Protein AF-X1PHZ7-F1 (afdb_monomer_lite)

Structure (mmCIF, N/CA/C/O backbone):
data_AF-X1PHZ7-F1
#
_entry.id   AF-X1PHZ7-F1
#
loop_
_atom_site.group_PDB
_atom_site.id
_atom_site.type_symbol
_atom_site.label_atom_id
_atom_site.label_alt_id
_atom_site.label_comp_id
_atom_site.label_asym_id
_atom_site.label_entity_id
_atom_site.label_seq_id
_atom_site.pdbx_PDB_ins_code
_atom_site.Cartn_x
_atom_site.Cartn_y
_atom_site.Cartn_z
_atom_site.occupancy
_atom_site.B_iso_or_equiv
_atom_site.auth_seq_id
_atom_site.auth_comp_id
_atom_site.auth_asym_id
_atom_site.auth_atom_id
_atom_site.pdbx_PDB_model_num
ATOM 1 N N . MET A 1 1 ? 30.887 15.792 -12.954 1.00 48.66 1 MET A N 1
ATOM 2 C CA . MET A 1 1 ? 30.655 14.347 -12.704 1.00 48.66 1 MET A CA 1
ATOM 3 C C . MET A 1 1 ? 30.116 14.061 -11.294 1.00 48.66 1 MET A C 1
ATOM 5 O O . MET A 1 1 ? 29.287 13.173 -11.156 1.00 48.66 1 MET A O 1
ATOM 9 N N . SER A 1 2 ? 30.503 14.832 -10.266 1.00 60.00 2 SER A N 1
ATOM 10 C CA . SER A 1 2 ? 30.074 14.667 -8.861 1.00 60.00 2 SER A CA 1
ATOM 11 C C . SER A 1 2 ? 28.593 14.983 -8.581 1.00 60.00 2 SER A C 1
ATOM 13 O O . SER A 1 2 ? 27.942 14.238 -7.856 1.00 60.00 2 SER A O 1
ATOM 15 N N . SER A 1 3 ? 28.023 16.028 -9.189 1.00 66.12 3 SER A N 1
ATOM 16 C CA . SER A 1 3 ? 26.622 16.437 -8.962 1.00 66.12 3 SER A CA 1
ATOM 17 C C . SER A 1 3 ? 25.591 15.416 -9.463 1.00 66.12 3 SER A C 1
ATOM 19 O O . SER A 1 3 ? 24.585 15.159 -8.809 1.00 66.12 3 SER A O 1
ATOM 21 N N . LEU A 1 4 ? 25.864 14.782 -10.605 1.00 68.25 4 LEU A N 1
ATOM 22 C CA . LEU A 1 4 ? 24.963 13.819 -11.249 1.00 68.25 4 LEU A CA 1
ATOM 23 C C . LEU A 1 4 ? 24.948 12.456 -10.539 1.00 68.25 4 LEU A C 1
ATOM 25 O O . LEU A 1 4 ? 23.923 11.782 -10.531 1.00 68.25 4 LEU A O 1
ATOM 29 N N . LEU A 1 5 ? 26.067 12.069 -9.920 1.00 70.19 5 LEU A N 1
ATOM 30 C CA . LEU A 1 5 ? 26.147 10.908 -9.028 1.00 70.19 5 LEU A CA 1
ATOM 31 C C . LEU A 1 5 ? 25.392 11.163 -7.720 1.00 70.19 5 LEU A C 1
ATOM 33 O O . LEU A 1 5 ? 24.644 10.299 -7.271 1.00 70.19 5 LEU A O 1
ATOM 37 N N . LEU A 1 6 ? 25.522 12.366 -7.154 1.00 70.94 6 LEU A N 1
ATOM 38 C CA . LEU A 1 6 ? 24.816 12.751 -5.934 1.00 70.94 6 LEU A CA 1
ATOM 39 C C . LEU A 1 6 ? 23.290 12.654 -6.114 1.00 70.94 6 LEU A C 1
ATOM 41 O O . LEU A 1 6 ? 22.613 12.012 -5.315 1.00 70.94 6 LEU A O 1
ATOM 45 N N . LEU A 1 7 ? 22.759 13.192 -7.219 1.00 76.19 7 LEU A N 1
ATOM 46 C CA . LEU A 1 7 ? 21.328 13.129 -7.551 1.00 76.19 7 LEU A CA 1
ATOM 47 C C . LEU A 1 7 ? 20.793 11.697 -7.715 1.00 76.19 7 LEU A C 1
ATOM 49 O O . LEU A 1 7 ? 19.611 11.459 -7.483 1.00 76.19 7 LEU A O 1
ATOM 53 N N . ARG A 1 8 ? 21.648 10.731 -8.070 1.00 76.38 8 ARG A N 1
ATOM 54 C CA . ARG A 1 8 ? 21.264 9.313 -8.199 1.00 76.38 8 ARG A CA 1
ATOM 55 C C . ARG A 1 8 ? 21.209 8.581 -6.865 1.00 76.38 8 ARG A C 1
ATOM 57 O O . ARG A 1 8 ? 20.466 7.612 -6.751 1.00 76.38 8 ARG A O 1
ATOM 64 N N . ILE A 1 9 ? 21.999 9.019 -5.885 1.00 81.38 9 ILE A N 1
ATOM 65 C CA . ILE A 1 9 ? 22.149 8.354 -4.583 1.00 81.38 9 ILE A CA 1
ATOM 66 C C . ILE A 1 9 ? 21.175 8.930 -3.546 1.00 81.38 9 ILE A C 1
ATOM 68 O O . ILE A 1 9 ? 20.693 8.192 -2.688 1.00 81.38 9 ILE A O 1
ATOM 72 N N . ILE A 1 10 ? 20.823 10.218 -3.648 1.00 87.00 10 ILE A N 1
ATOM 73 C CA . ILE A 1 10 ? 19.888 10.892 -2.728 1.00 87.00 10 ILE A CA 1
ATOM 74 C C . ILE A 1 10 ? 18.580 10.106 -2.515 1.00 87.00 10 ILE A C 1
ATOM 76 O O . ILE A 1 10 ? 18.209 9.906 -1.357 1.00 87.00 10 ILE A O 1
ATOM 80 N N . PRO A 1 11 ? 17.893 9.597 -3.559 1.00 86.94 11 PRO A N 1
ATOM 81 C CA . PRO A 1 11 ? 16.661 8.836 -3.361 1.00 86.94 11 PRO A CA 1
ATOM 82 C C . PRO A 1 11 ? 16.860 7.534 -2.573 1.00 86.94 11 PRO A C 1
ATOM 84 O O . PRO A 1 11 ? 15.978 7.145 -1.812 1.00 86.94 11 PRO A O 1
ATOM 87 N N . PHE A 1 12 ? 18.020 6.877 -2.703 1.00 89.06 12 PHE A N 1
ATOM 88 C CA . PHE A 1 12 ? 18.341 5.678 -1.922 1.00 89.06 12 PHE A CA 1
ATOM 89 C C . PHE A 1 12 ? 18.573 6.010 -0.449 1.00 89.06 12 PHE A C 1
ATOM 91 O O . PHE A 1 12 ? 18.089 5.288 0.420 1.00 89.06 12 PHE A O 1
ATOM 98 N N . ILE A 1 13 ? 19.256 7.123 -0.161 1.00 89.81 13 ILE A N 1
ATOM 99 C CA . ILE A 1 13 ? 19.442 7.606 1.215 1.00 89.81 13 ILE A CA 1
ATOM 100 C C . ILE A 1 13 ? 18.082 7.959 1.829 1.00 89.81 13 ILE A C 1
ATOM 102 O O . ILE A 1 13 ? 17.770 7.503 2.927 1.00 89.81 13 ILE A O 1
ATOM 106 N N . GLY A 1 14 ? 17.247 8.706 1.099 1.00 90.62 14 GLY A N 1
ATOM 107 C CA . GLY A 1 14 ? 15.892 9.057 1.529 1.00 90.62 14 GLY A CA 1
ATOM 108 C C . GLY A 1 14 ? 15.036 7.819 1.798 1.00 90.62 14 GLY A C 1
ATOM 109 O O . GLY A 1 14 ? 14.440 7.703 2.865 1.00 90.62 14 GLY A O 1
ATOM 110 N N . SER A 1 15 ? 15.064 6.843 0.889 1.00 92.44 15 SER A N 1
ATOM 111 C CA . SER A 1 15 ? 14.407 5.550 1.082 1.00 92.44 15 SER A CA 1
ATOM 112 C C . SER A 1 15 ? 14.932 4.806 2.314 1.00 92.44 15 SER A C 1
ATOM 114 O O . SER A 1 15 ? 14.147 4.195 3.031 1.00 92.44 15 SER A O 1
ATOM 116 N N . GLY A 1 16 ? 16.238 4.834 2.586 1.00 91.19 16 GLY A N 1
ATOM 117 C CA . GLY A 1 16 ? 16.817 4.203 3.775 1.00 91.19 16 GLY A CA 1
ATOM 118 C C . GLY A 1 16 ? 16.309 4.838 5.071 1.00 91.19 16 GLY A C 1
ATOM 119 O O . GLY A 1 16 ? 15.861 4.132 5.974 1.00 91.19 16 GLY A O 1
ATOM 120 N N . ILE A 1 17 ? 16.301 6.172 5.135 1.00 93.56 17 ILE A N 1
ATOM 121 C CA . ILE A 1 17 ? 15.791 6.924 6.291 1.00 93.56 17 ILE A CA 1
ATOM 122 C C . ILE A 1 17 ? 14.297 6.646 6.496 1.00 93.56 17 ILE A C 1
ATOM 124 O O . ILE A 1 17 ? 13.877 6.320 7.608 1.00 93.56 17 ILE A O 1
ATOM 128 N N . SER A 1 18 ? 13.492 6.716 5.431 1.00 93.38 18 SER A N 1
ATOM 129 C CA . SER A 1 18 ? 12.057 6.424 5.502 1.00 93.38 18 SER A CA 1
ATOM 130 C C . SER A 1 18 ? 11.780 4.990 5.953 1.00 93.38 18 SER A C 1
ATOM 132 O O . SER A 1 18 ? 10.848 4.776 6.724 1.00 93.38 18 SER A O 1
ATOM 134 N N . LEU A 1 19 ? 12.599 4.017 5.540 1.00 93.44 19 LEU A N 1
ATOM 135 C CA . LEU A 1 19 ? 12.444 2.618 5.941 1.00 93.44 19 LEU A CA 1
ATOM 136 C C . LEU A 1 19 ? 12.724 2.431 7.432 1.00 93.44 19 LEU A C 1
ATOM 138 O O . LEU A 1 19 ? 11.948 1.774 8.122 1.00 93.44 19 LEU A O 1
ATOM 142 N N . ILE A 1 20 ? 13.793 3.044 7.942 1.00 94.62 20 ILE A N 1
ATOM 143 C CA . ILE A 1 20 ? 14.126 2.996 9.370 1.00 94.62 20 ILE A CA 1
ATOM 144 C C . ILE A 1 20 ? 12.986 3.600 10.196 1.00 94.62 20 ILE A C 1
ATOM 146 O O . ILE A 1 20 ? 12.507 2.967 11.138 1.00 94.62 20 ILE A O 1
ATOM 150 N N . LEU A 1 21 ? 12.499 4.785 9.818 1.00 94.12 21 LEU A N 1
ATOM 151 C CA . LEU A 1 21 ? 11.390 5.439 10.517 1.00 94.12 21 LEU A CA 1
ATOM 152 C C . LEU A 1 21 ? 10.096 4.619 10.445 1.00 94.12 21 LEU A C 1
ATOM 154 O O . LEU A 1 21 ? 9.411 4.470 11.457 1.00 94.12 21 LEU A O 1
ATOM 158 N N . ALA A 1 22 ? 9.789 4.028 9.288 1.00 92.56 22 ALA A N 1
ATOM 159 C CA . ALA A 1 22 ? 8.638 3.147 9.129 1.00 92.56 22 ALA A CA 1
ATOM 160 C C . ALA A 1 22 ? 8.700 1.931 10.063 1.00 92.56 22 ALA A C 1
ATOM 162 O O . ALA A 1 22 ? 7.702 1.596 10.705 1.00 92.56 22 ALA A O 1
ATOM 163 N N . ILE A 1 23 ? 9.867 1.286 10.169 1.00 91.69 23 ILE A N 1
ATOM 164 C CA . ILE A 1 23 ? 10.080 0.137 11.057 1.00 91.69 23 ILE A CA 1
ATOM 165 C C . ILE A 1 23 ? 9.923 0.560 12.517 1.00 91.69 23 ILE A C 1
ATOM 167 O O . ILE A 1 23 ? 9.234 -0.122 13.275 1.00 91.69 23 ILE A O 1
ATOM 171 N N . ILE A 1 24 ? 10.507 1.695 12.912 1.00 94.12 24 ILE A N 1
ATOM 172 C CA . ILE A 1 24 ? 10.381 2.221 14.276 1.00 94.12 24 ILE A CA 1
ATOM 173 C C . ILE A 1 24 ? 8.907 2.474 14.607 1.00 94.12 24 ILE A C 1
ATOM 175 O O . ILE A 1 24 ? 8.418 1.986 15.623 1.00 94.12 24 ILE A O 1
ATOM 179 N N . PHE A 1 25 ? 8.171 3.177 13.744 1.00 92.19 25 PHE A N 1
ATOM 180 C CA . PHE A 1 25 ? 6.761 3.496 13.979 1.00 92.19 25 PHE A CA 1
ATOM 181 C C . PHE A 1 25 ? 5.882 2.243 14.001 1.00 92.19 25 PHE A C 1
ATOM 183 O O . PHE A 1 25 ? 5.050 2.087 14.896 1.00 92.19 25 PHE A O 1
ATOM 190 N N . SER A 1 26 ? 6.116 1.300 13.088 1.00 89.44 26 SER A N 1
ATOM 191 C CA . SER A 1 26 ? 5.421 0.011 13.083 1.00 89.44 26 SER A CA 1
ATOM 192 C C . SER A 1 26 ? 5.700 -0.795 14.360 1.00 89.44 26 SER A C 1
ATOM 194 O O . SER A 1 26 ? 4.778 -1.353 14.964 1.00 89.44 26 SER A O 1
ATOM 196 N N . ALA A 1 27 ? 6.945 -0.798 14.844 1.00 90.25 27 ALA A N 1
ATOM 197 C CA . ALA A 1 27 ? 7.319 -1.455 16.093 1.00 90.25 27 ALA A CA 1
ATOM 198 C C . ALA A 1 27 ? 6.678 -0.779 17.317 1.00 90.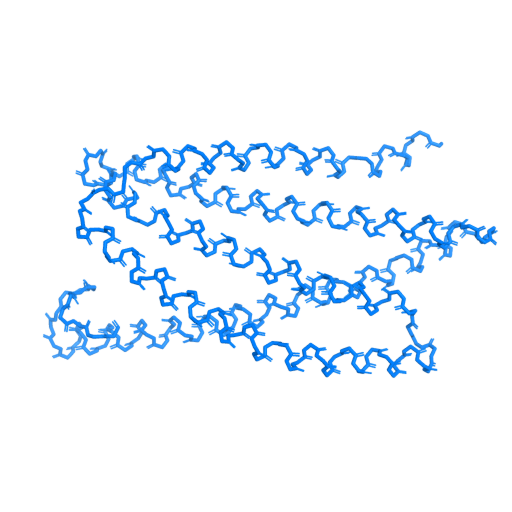25 27 ALA A C 1
ATOM 200 O O . ALA A 1 27 ? 6.200 -1.472 18.217 1.00 90.25 27 ALA A O 1
ATOM 201 N N . LEU A 1 28 ? 6.622 0.557 17.349 1.00 91.00 28 LEU A N 1
ATOM 202 C CA . LEU A 1 28 ? 5.968 1.317 18.419 1.00 91.00 28 LEU A CA 1
ATOM 203 C C . LEU A 1 28 ? 4.474 0.995 18.515 1.00 91.00 28 LEU A C 1
ATOM 205 O O . LEU A 1 28 ? 3.968 0.797 19.619 1.00 91.00 28 LEU A O 1
ATOM 209 N N . VAL A 1 29 ? 3.788 0.882 17.375 1.00 90.12 29 VAL A N 1
ATOM 210 C CA . VAL A 1 29 ? 2.374 0.483 17.322 1.00 90.12 29 VAL A CA 1
ATOM 211 C C . VAL A 1 29 ? 2.215 -0.980 17.730 1.00 90.12 29 VAL A C 1
ATOM 213 O O . VAL A 1 29 ? 1.348 -1.305 18.537 1.00 90.12 29 VAL A O 1
ATOM 216 N N . THR A 1 30 ? 3.076 -1.871 17.235 1.00 87.25 30 THR A N 1
ATOM 217 C CA . THR A 1 30 ? 2.963 -3.315 17.490 1.00 87.25 30 THR A CA 1
ATOM 218 C C . THR A 1 30 ? 3.122 -3.668 18.968 1.00 87.25 30 THR A C 1
ATOM 220 O O . THR A 1 30 ? 2.428 -4.568 19.442 1.00 87.25 30 THR A O 1
ATOM 223 N N . LYS A 1 31 ? 3.965 -2.924 19.699 1.00 88.62 31 LYS A N 1
ATOM 224 C CA . LYS A 1 31 ? 4.170 -3.059 21.152 1.00 88.62 31 LYS A CA 1
ATOM 225 C C . LYS A 1 31 ? 2.945 -2.678 21.993 1.00 88.62 31 LYS A C 1
ATOM 227 O O . LYS A 1 31 ? 2.907 -3.009 23.175 1.00 88.62 31 LYS A O 1
ATOM 232 N N . LYS A 1 32 ? 1.959 -1.968 21.435 1.00 89.19 32 LYS A N 1
ATOM 233 C CA . LYS A 1 32 ? 0.733 -1.616 22.163 1.00 89.19 32 LYS A CA 1
ATOM 234 C C . LYS A 1 32 ? -0.186 -2.833 22.276 1.00 89.19 32 LYS A C 1
ATOM 236 O O . LYS A 1 32 ? -0.298 -3.634 21.342 1.00 89.19 32 LYS A O 1
ATOM 241 N N . SER A 1 33 ? -0.859 -2.934 23.421 1.00 86.94 33 SER A N 1
ATOM 242 C CA . SER A 1 33 ? -1.825 -3.996 23.711 1.00 86.94 33 SER A CA 1
ATOM 243 C C . SER A 1 33 ? -2.984 -3.973 22.712 1.00 86.94 33 SER A C 1
ATOM 245 O O . SER A 1 33 ? -3.508 -2.909 22.380 1.00 86.94 33 SER A O 1
ATOM 247 N N . ARG A 1 34 ? -3.392 -5.161 22.254 1.00 83.75 34 ARG A N 1
ATOM 248 C CA . ARG A 1 34 ? -4.574 -5.366 21.400 1.00 83.75 34 ARG A CA 1
ATOM 249 C C . ARG A 1 34 ? -5.896 -5.311 22.178 1.00 83.75 34 ARG A C 1
ATOM 251 O O . ARG A 1 34 ? -6.957 -5.373 21.568 1.00 83.75 34 ARG A O 1
ATOM 258 N N . GLY A 1 35 ? -5.838 -5.153 23.500 1.00 89.19 35 GLY A N 1
ATOM 259 C CA . GLY A 1 35 ? -7.007 -5.034 24.361 1.00 89.19 35 GLY A CA 1
ATOM 260 C C . GLY A 1 35 ? -7.592 -6.380 24.769 1.00 89.19 35 GLY A C 1
ATOM 261 O O . GLY A 1 35 ? -6.861 -7.312 25.098 1.00 89.19 35 GLY A O 1
ATOM 262 N N . SER A 1 36 ? -8.922 -6.459 24.823 1.00 91.44 36 SER A N 1
ATOM 263 C CA . SER A 1 36 ? -9.624 -7.669 25.255 1.00 91.44 36 SER A CA 1
ATOM 264 C C . SER A 1 36 ? -9.670 -8.729 24.153 1.00 91.44 36 SER A C 1
ATOM 266 O O . SER A 1 36 ? -9.598 -8.418 22.965 1.00 91.44 36 SER A O 1
ATOM 268 N N . ARG A 1 37 ? -9.906 -9.987 24.545 1.00 91.31 37 ARG A N 1
ATOM 269 C CA . ARG A 1 37 ? -10.117 -11.100 23.605 1.00 91.31 37 ARG A CA 1
ATOM 270 C C . ARG A 1 37 ? -11.196 -10.788 22.561 1.00 91.31 37 ARG A C 1
ATOM 272 O O . ARG A 1 37 ? -11.019 -11.085 21.387 1.00 91.31 37 ARG A O 1
ATOM 279 N N . ARG A 1 38 ? -12.273 -10.109 22.971 1.00 90.56 38 ARG A N 1
ATOM 280 C CA . ARG A 1 38 ? -13.350 -9.701 22.061 1.00 90.56 38 ARG A CA 1
ATOM 281 C C . ARG A 1 38 ? -12.889 -8.677 21.018 1.00 90.56 38 ARG A C 1
ATOM 283 O O . ARG A 1 38 ? -13.308 -8.766 19.870 1.00 90.56 38 ARG A O 1
ATOM 290 N N . MET A 1 39 ? -12.032 -7.723 21.395 1.00 91.44 39 MET A N 1
ATOM 291 C CA . MET A 1 39 ? -11.464 -6.751 20.448 1.00 91.44 39 MET A CA 1
ATOM 292 C C . MET A 1 39 ? -10.567 -7.440 19.417 1.00 91.44 39 MET A C 1
ATOM 294 O O . MET A 1 39 ? -10.627 -7.117 18.232 1.00 91.44 39 MET A O 1
ATOM 298 N N . GLU A 1 40 ? -9.770 -8.415 19.855 1.00 90.69 40 GLU A N 1
ATOM 299 C CA . GLU A 1 40 ? -8.916 -9.194 18.961 1.00 90.69 40 GLU A CA 1
ATOM 300 C C . GLU A 1 40 ? -9.728 -10.082 18.007 1.00 90.69 40 GLU A C 1
ATOM 302 O O . GLU A 1 40 ? -9.422 -10.132 16.819 1.00 90.69 40 GLU A O 1
ATOM 307 N N . GLU A 1 41 ? -10.798 -10.725 18.480 1.00 92.06 41 GLU A N 1
ATOM 308 C CA . GLU A 1 41 ? -11.713 -11.504 17.633 1.00 92.06 41 GLU A CA 1
ATOM 309 C C . GLU A 1 41 ? -12.333 -10.652 16.514 1.00 92.06 41 GLU A C 1
ATOM 311 O O . GLU A 1 41 ? -12.301 -11.052 15.350 1.00 92.06 41 GLU A O 1
ATOM 316 N N . ILE A 1 42 ? -12.836 -9.456 16.843 1.00 92.12 42 ILE A N 1
ATOM 317 C CA . ILE A 1 42 ? -13.432 -8.535 15.860 1.00 92.12 42 ILE A CA 1
ATOM 318 C C . ILE A 1 42 ? -12.372 -8.038 14.869 1.00 92.12 42 ILE A C 1
ATOM 320 O O . ILE A 1 42 ? -12.584 -8.071 13.658 1.00 92.12 42 ILE A O 1
ATOM 324 N N . SER A 1 43 ? -11.202 -7.625 15.362 1.00 91.88 43 SER A N 1
ATOM 325 C CA . SER A 1 43 ? -10.089 -7.182 14.513 1.00 91.88 43 SER A CA 1
ATOM 326 C C . SER A 1 43 ? -9.635 -8.279 13.545 1.00 91.88 43 SER A C 1
ATOM 328 O O . SER A 1 43 ? -9.415 -8.007 12.364 1.00 91.88 43 SER A O 1
ATOM 330 N N . ASN A 1 44 ? -9.581 -9.534 14.003 1.00 93.12 44 ASN A N 1
ATOM 331 C CA . ASN A 1 44 ? -9.255 -10.679 13.158 1.00 93.12 44 ASN A CA 1
ATOM 332 C C . ASN A 1 44 ? -10.335 -10.958 12.105 1.00 93.12 44 ASN A C 1
ATOM 334 O O . ASN A 1 44 ? -9.988 -11.263 10.964 1.00 93.12 44 ASN A O 1
ATOM 338 N N . ALA A 1 45 ? -11.621 -10.825 12.441 1.00 93.38 45 ALA A N 1
ATOM 339 C CA . ALA A 1 45 ? -12.703 -10.967 11.466 1.00 93.38 45 ALA A CA 1
ATOM 340 C C . ALA A 1 45 ? -12.586 -9.918 10.345 1.00 93.38 45 ALA A C 1
ATOM 342 O O . ALA A 1 45 ? -12.625 -10.270 9.163 1.00 93.38 45 ALA A O 1
ATOM 343 N N . ILE A 1 46 ? -12.328 -8.655 10.709 1.00 93.12 46 ILE A N 1
ATOM 344 C CA . ILE A 1 46 ? -12.066 -7.568 9.751 1.00 93.12 46 ILE A CA 1
ATOM 345 C C . ILE A 1 46 ? -10.840 -7.904 8.896 1.00 93.12 46 ILE A C 1
ATOM 347 O O . ILE A 1 46 ? -10.898 -7.814 7.673 1.00 93.12 46 ILE A O 1
ATOM 351 N N . PHE A 1 47 ? -9.744 -8.349 9.517 1.00 92.94 47 PHE A N 1
ATOM 352 C CA . PHE A 1 47 ? -8.520 -8.710 8.805 1.00 92.94 47 PHE A CA 1
ATOM 353 C C . PHE A 1 47 ? -8.745 -9.813 7.762 1.00 92.94 47 PHE A C 1
ATOM 355 O O . PHE A 1 47 ? -8.296 -9.689 6.619 1.00 92.94 47 PHE A O 1
ATOM 362 N N . VAL A 1 48 ? -9.453 -10.884 8.133 1.00 94.44 48 VAL A N 1
ATOM 363 C CA . VAL A 1 48 ? -9.773 -11.994 7.226 1.00 94.44 48 VAL A CA 1
ATOM 364 C C . VAL A 1 48 ? -10.664 -11.515 6.079 1.00 94.44 48 VAL A C 1
ATOM 366 O O . VAL A 1 48 ? -10.367 -11.828 4.924 1.00 94.44 48 VAL A O 1
ATOM 369 N N . GLY A 1 49 ? -11.693 -10.714 6.370 1.00 93.12 49 GLY A N 1
ATOM 370 C CA . GLY A 1 49 ? -12.590 -10.146 5.361 1.00 93.12 49 GLY A CA 1
ATOM 371 C C . GLY A 1 49 ? -11.862 -9.234 4.371 1.00 93.12 49 GLY A C 1
ATOM 372 O O . GLY A 1 49 ? -11.939 -9.443 3.159 1.00 93.12 49 GLY A O 1
ATOM 373 N N . SER A 1 50 ? -11.073 -8.277 4.870 1.00 92.31 50 SER A N 1
ATOM 374 C CA . SER A 1 50 ? -10.294 -7.370 4.019 1.00 92.31 50 SER A CA 1
ATOM 375 C C . SER A 1 50 ? -9.270 -8.125 3.166 1.00 92.31 50 SER A C 1
ATOM 377 O O . SER A 1 50 ? -9.118 -7.841 1.977 1.00 92.31 50 SER A O 1
ATOM 379 N N . ARG A 1 51 ? -8.608 -9.147 3.728 1.00 93.44 51 ARG A N 1
ATOM 380 C CA . ARG A 1 51 ? -7.671 -9.994 2.977 1.00 93.44 51 ARG A CA 1
ATOM 381 C C . ARG A 1 51 ? -8.375 -10.803 1.888 1.00 93.44 51 ARG A C 1
ATOM 383 O O . ARG A 1 51 ? -7.844 -10.910 0.784 1.00 93.44 51 ARG A O 1
ATOM 390 N N . ALA A 1 52 ? -9.543 -11.377 2.175 1.00 93.56 52 ALA A N 1
ATOM 391 C CA . ALA A 1 52 ? -10.328 -12.115 1.188 1.00 93.56 52 ALA A CA 1
ATOM 392 C C . ALA A 1 52 ? -10.737 -11.210 0.016 1.00 93.56 52 ALA A C 1
ATOM 394 O O . ALA A 1 52 ? -10.568 -11.593 -1.145 1.00 93.56 52 ALA A O 1
ATOM 395 N N . TYR A 1 53 ? -11.177 -9.987 0.320 1.00 93.00 53 TYR A N 1
ATOM 396 C CA . TYR A 1 53 ? -11.507 -8.976 -0.677 1.00 93.00 53 TYR A CA 1
ATOM 397 C C . TYR A 1 53 ? -10.300 -8.605 -1.553 1.00 93.00 53 TYR A C 1
ATOM 399 O O . TYR A 1 53 ? -10.376 -8.726 -2.777 1.00 93.00 53 TYR A O 1
ATOM 407 N N . LEU A 1 54 ? -9.160 -8.229 -0.953 1.00 91.50 54 LEU A N 1
ATOM 408 C CA . LEU A 1 54 ? -7.966 -7.862 -1.724 1.00 91.50 54 LEU A CA 1
ATOM 409 C C . LEU A 1 54 ? -7.453 -9.020 -2.587 1.00 91.50 54 LEU A C 1
ATOM 411 O O . LEU A 1 54 ? -7.002 -8.792 -3.711 1.00 91.50 54 LEU A O 1
ATOM 415 N N . ASN A 1 55 ? -7.533 -10.263 -2.100 1.00 92.50 55 ASN A N 1
ATOM 416 C CA . ASN A 1 55 ? -7.147 -11.443 -2.878 1.00 92.50 55 ASN A CA 1
ATOM 417 C C . ASN A 1 55 ? -8.034 -11.602 -4.117 1.00 92.50 55 ASN A C 1
ATOM 419 O O . ASN A 1 55 ? -7.536 -11.899 -5.203 1.00 92.50 55 ASN A O 1
ATOM 423 N N . GLN A 1 56 ? -9.343 -11.398 -3.968 1.00 92.31 56 GLN A N 1
ATOM 424 C CA . GLN A 1 56 ? -10.275 -11.463 -5.089 1.00 92.31 56 GLN A CA 1
ATOM 425 C C . GLN A 1 56 ? -10.037 -10.319 -6.080 1.00 92.31 56 GLN A C 1
ATOM 427 O O . GLN A 1 56 ? -10.005 -10.542 -7.291 1.00 92.31 56 GLN A O 1
ATOM 432 N N . GLN A 1 57 ? -9.791 -9.112 -5.576 1.00 91.50 57 GLN A N 1
ATOM 433 C CA . GLN A 1 57 ? -9.465 -7.957 -6.401 1.00 91.50 57 GLN A CA 1
ATOM 434 C C . GLN A 1 57 ? -8.167 -8.171 -7.190 1.00 91.50 57 GLN A C 1
ATOM 436 O O . GLN A 1 57 ? -8.137 -7.934 -8.396 1.00 91.50 57 GLN A O 1
ATOM 441 N N . ALA A 1 58 ? -7.124 -8.706 -6.551 1.00 90.00 58 ALA A N 1
ATOM 442 C CA . ALA A 1 58 ? -5.855 -9.020 -7.202 1.00 90.00 58 ALA A CA 1
ATOM 443 C C . ALA A 1 58 ? -6.013 -10.054 -8.332 1.00 90.00 58 ALA A C 1
ATOM 445 O O . ALA A 1 58 ? -5.393 -9.902 -9.384 1.00 90.00 58 ALA A O 1
ATOM 446 N N . LYS A 1 59 ? -6.881 -11.066 -8.167 1.00 90.44 59 LYS A N 1
ATOM 447 C CA . LYS A 1 59 ? -7.195 -12.034 -9.237 1.00 90.44 59 LYS A CA 1
ATOM 448 C C . LYS A 1 59 ? -7.821 -11.362 -10.457 1.00 90.44 59 LYS A C 1
ATOM 450 O O . LYS A 1 59 ? -7.417 -11.645 -11.579 1.00 90.44 59 LYS A O 1
ATOM 455 N N . ILE A 1 60 ? -8.783 -10.465 -10.246 1.00 90.12 60 ILE A N 1
ATOM 456 C CA . ILE A 1 60 ? -9.429 -9.732 -11.345 1.00 90.12 60 ILE A CA 1
ATOM 457 C C . ILE A 1 60 ? -8.410 -8.810 -12.022 1.00 90.12 60 ILE A C 1
ATOM 459 O O . ILE A 1 60 ? -8.305 -8.789 -13.247 1.00 90.12 60 ILE A O 1
ATOM 463 N N . MET A 1 61 ? -7.597 -8.103 -11.235 1.00 91.12 61 MET A N 1
ATOM 464 C CA . MET A 1 61 ? -6.535 -7.239 -11.749 1.00 91.12 61 MET A CA 1
ATOM 465 C C . MET A 1 61 ? -5.497 -8.001 -12.581 1.00 91.12 61 MET A C 1
ATOM 467 O O . MET A 1 61 ? -4.961 -7.430 -13.526 1.00 91.12 61 MET A O 1
ATOM 471 N N . LEU A 1 62 ? -5.240 -9.279 -12.287 1.00 90.50 62 LEU A N 1
ATOM 472 C CA . LEU A 1 62 ? -4.325 -10.118 -13.067 1.00 90.50 62 LEU A CA 1
ATOM 473 C C . LEU A 1 62 ? -4.822 -10.359 -14.503 1.00 90.50 62 LEU A C 1
ATOM 475 O O . LEU A 1 62 ? -4.014 -10.416 -15.429 1.00 90.50 62 LEU A O 1
ATOM 479 N N . ILE A 1 63 ? -6.139 -10.436 -14.711 1.00 90.25 63 ILE A N 1
ATOM 480 C CA . ILE A 1 63 ? -6.730 -10.556 -16.053 1.00 90.25 63 ILE A CA 1
ATOM 481 C C . ILE A 1 63 ? -6.460 -9.276 -16.852 1.00 90.25 63 ILE A C 1
ATOM 483 O O . ILE A 1 63 ? -5.934 -9.332 -17.963 1.00 90.25 63 ILE A O 1
ATOM 487 N N . PHE A 1 64 ? -6.745 -8.109 -16.265 1.00 89.19 64 PHE A N 1
ATOM 488 C CA . PHE A 1 64 ? -6.461 -6.816 -16.897 1.00 89.19 64 PHE A CA 1
ATOM 489 C C . PHE A 1 64 ? -4.966 -6.603 -17.139 1.00 89.19 64 PHE A C 1
ATOM 491 O O . PHE A 1 64 ? -4.576 -6.082 -18.183 1.00 89.19 64 PHE A O 1
ATOM 498 N N . PHE A 1 65 ? -4.127 -7.046 -16.204 1.00 91.44 65 PHE A N 1
ATOM 499 C CA . PHE A 1 65 ? -2.680 -7.029 -16.348 1.00 91.44 65 PHE A CA 1
ATOM 500 C C . PHE A 1 65 ? -2.231 -7.802 -17.592 1.00 91.44 65 PHE A C 1
ATOM 502 O O . PHE A 1 65 ? -1.491 -7.255 -18.406 1.00 91.44 65 PHE A O 1
ATOM 509 N N . ALA A 1 66 ? -2.716 -9.033 -17.784 1.00 92.62 66 ALA A N 1
ATOM 510 C CA . ALA A 1 66 ? -2.374 -9.843 -18.952 1.00 92.62 66 ALA A CA 1
ATOM 511 C C . ALA A 1 66 ? -2.788 -9.167 -20.272 1.00 92.62 66 ALA A C 1
ATOM 513 O O . ALA A 1 66 ? -2.004 -9.140 -21.221 1.00 92.62 66 ALA A O 1
ATOM 514 N N . VAL A 1 67 ? -3.981 -8.563 -20.316 1.00 92.81 67 VAL A N 1
ATOM 515 C CA . VAL A 1 67 ? -4.467 -7.822 -21.493 1.00 92.81 67 VAL A CA 1
ATOM 516 C C . VAL A 1 67 ? -3.574 -6.616 -21.801 1.00 92.81 67 VAL A C 1
ATOM 518 O O . VAL A 1 67 ? -3.179 -6.420 -22.950 1.00 92.81 67 VAL A O 1
ATOM 521 N N . LEU A 1 68 ? -3.207 -5.827 -20.788 1.00 91.69 68 LEU A N 1
ATOM 522 C CA . LEU A 1 68 ? -2.347 -4.655 -20.975 1.00 91.69 68 LEU A CA 1
ATOM 523 C C . LEU A 1 68 ? -0.919 -5.037 -21.363 1.00 91.69 68 LEU A C 1
ATOM 525 O O . LEU A 1 68 ? -0.333 -4.391 -22.225 1.00 91.69 68 LEU A O 1
ATOM 529 N N . VAL A 1 69 ? -0.370 -6.110 -20.794 1.00 91.75 69 VAL A N 1
ATOM 530 C CA . VAL A 1 69 ? 0.938 -6.642 -21.200 1.00 91.75 69 VAL A CA 1
ATOM 531 C C . VAL A 1 69 ? 0.915 -7.105 -22.655 1.00 91.75 69 VAL A C 1
ATOM 533 O O . VAL A 1 69 ? 1.852 -6.807 -23.394 1.00 91.75 69 VAL A O 1
ATOM 536 N N . ALA A 1 70 ? -0.151 -7.779 -23.096 1.00 92.50 70 ALA A N 1
ATOM 537 C CA . ALA A 1 70 ? -0.305 -8.179 -24.492 1.00 92.50 70 ALA A CA 1
ATOM 538 C C . ALA A 1 70 ? -0.374 -6.958 -25.426 1.00 92.50 70 ALA A C 1
ATOM 540 O O . ALA A 1 70 ? 0.317 -6.927 -26.445 1.00 92.50 70 ALA A O 1
ATOM 541 N N . LEU A 1 71 ? -1.135 -5.924 -25.049 1.00 91.62 71 LEU A N 1
ATOM 542 C CA . LEU A 1 71 ? -1.216 -4.669 -25.799 1.00 91.62 71 LEU A CA 1
ATOM 543 C C . LEU A 1 71 ? 0.151 -3.977 -25.897 1.00 91.62 71 LEU A C 1
ATOM 545 O O . LEU A 1 71 ? 0.578 -3.613 -26.991 1.00 91.62 71 LEU A O 1
ATOM 549 N N . LEU A 1 72 ? 0.870 -3.851 -24.778 1.00 89.25 72 LEU A N 1
ATOM 550 C CA . LEU A 1 72 ? 2.223 -3.291 -24.761 1.00 89.25 72 LEU A CA 1
ATOM 551 C C . LEU A 1 72 ? 3.181 -4.128 -25.620 1.00 89.25 72 LEU A C 1
ATOM 553 O O . LEU A 1 72 ? 3.989 -3.563 -26.349 1.00 89.25 72 LEU A O 1
ATOM 557 N N . GLY A 1 73 ? 3.058 -5.458 -25.607 1.00 89.69 73 GLY A N 1
ATOM 558 C CA . GLY A 1 73 ? 3.826 -6.355 -26.473 1.00 89.69 73 GLY A CA 1
ATOM 559 C C . GLY A 1 73 ? 3.585 -6.108 -27.964 1.00 89.69 73 GLY A C 1
ATOM 560 O O . GLY A 1 73 ? 4.534 -6.081 -28.748 1.00 89.69 73 GLY A O 1
ATOM 561 N N . ILE A 1 74 ? 2.334 -5.854 -28.357 1.00 91.06 74 ILE A N 1
ATOM 562 C CA . ILE A 1 74 ? 1.989 -5.463 -29.729 1.00 91.06 74 ILE A CA 1
ATOM 563 C C . ILE A 1 74 ? 2.637 -4.115 -30.074 1.00 91.06 74 ILE A C 1
ATOM 565 O O . ILE A 1 74 ? 3.275 -3.993 -31.118 1.00 91.06 74 ILE A O 1
ATOM 569 N N . MET A 1 75 ? 2.547 -3.122 -29.187 1.00 89.31 75 MET A N 1
ATOM 570 C CA . MET A 1 75 ? 3.159 -1.806 -29.410 1.00 89.31 75 MET A CA 1
ATOM 571 C C . MET A 1 75 ? 4.688 -1.875 -29.523 1.00 89.31 75 MET A C 1
ATOM 573 O O . MET A 1 75 ? 5.272 -1.159 -30.336 1.00 89.31 75 MET A O 1
ATOM 577 N N . VAL A 1 76 ? 5.334 -2.765 -28.762 1.00 88.81 76 VAL A N 1
ATOM 578 C CA . VAL A 1 76 ? 6.772 -3.049 -28.888 1.00 88.81 76 VAL A CA 1
ATOM 579 C C . VAL A 1 76 ? 7.087 -3.659 -30.256 1.00 88.81 76 VAL A C 1
ATOM 581 O O . VAL A 1 76 ? 8.036 -3.232 -30.907 1.00 88.81 76 VAL A O 1
ATOM 584 N N . LYS A 1 77 ? 6.270 -4.604 -30.742 1.00 87.00 77 LYS A N 1
ATOM 585 C CA . LYS A 1 77 ? 6.456 -5.223 -32.067 1.00 87.00 77 LYS A CA 1
ATOM 586 C C . LYS A 1 77 ? 6.350 -4.212 -33.215 1.00 87.00 77 LYS A C 1
ATOM 588 O O . LYS A 1 77 ? 7.075 -4.339 -34.195 1.00 87.00 77 LYS A O 1
ATOM 593 N N . PHE A 1 78 ? 5.474 -3.216 -33.091 1.00 87.94 78 PHE A N 1
ATOM 594 C CA . PHE A 1 78 ? 5.327 -2.132 -34.070 1.00 87.94 78 PHE A CA 1
ATOM 595 C C . PHE A 1 78 ? 6.344 -0.988 -33.895 1.00 87.94 78 PHE A C 1
ATOM 597 O O . PHE A 1 78 ? 6.304 -0.022 -34.650 1.00 87.94 78 PHE A O 1
ATOM 604 N N . GLY A 1 79 ? 7.261 -1.085 -32.926 1.00 82.62 79 GLY A N 1
ATOM 605 C CA . GLY A 1 79 ? 8.321 -0.096 -32.712 1.00 82.62 79 GLY A CA 1
ATOM 606 C C . GLY A 1 79 ? 7.880 1.180 -31.991 1.00 82.62 79 GLY A C 1
ATOM 607 O O . GLY A 1 79 ? 8.659 2.125 -31.914 1.00 82.62 79 GLY A O 1
ATOM 608 N N . TYR A 1 80 ? 6.666 1.224 -31.433 1.00 82.88 80 TYR A N 1
ATOM 609 C CA . TYR A 1 80 ? 6.188 2.376 -30.659 1.00 82.88 80 TYR A CA 1
ATOM 610 C C . TYR A 1 80 ? 6.763 2.422 -29.237 1.00 82.88 80 TYR A C 1
ATOM 612 O O . TYR A 1 80 ? 6.800 3.488 -28.626 1.00 82.88 80 TYR A O 1
ATOM 620 N N . LEU A 1 81 ? 7.170 1.274 -28.681 1.00 81.81 81 LEU A N 1
ATOM 621 C CA . LEU A 1 81 ? 7.713 1.164 -27.325 1.00 81.81 81 LEU A CA 1
ATOM 622 C C . LEU A 1 81 ? 8.972 0.296 -27.274 1.00 81.81 81 LEU A C 1
ATOM 624 O O . LEU A 1 81 ? 9.153 -0.636 -28.055 1.00 81.81 81 LEU A O 1
ATOM 628 N N . TYR A 1 82 ? 9.812 0.561 -26.273 1.00 81.75 82 TYR A N 1
ATOM 629 C CA . TYR A 1 82 ? 10.952 -0.286 -25.941 1.00 81.75 82 TYR A CA 1
ATOM 630 C C . TYR A 1 82 ? 10.500 -1.536 -25.186 1.00 81.75 82 TYR A C 1
ATOM 632 O O . TYR A 1 82 ? 9.603 -1.484 -24.347 1.00 81.75 82 TYR A O 1
ATOM 640 N N . PHE A 1 83 ? 11.194 -2.657 -25.394 1.00 83.38 83 PHE A N 1
ATOM 641 C CA . PHE A 1 83 ? 10.919 -3.903 -24.669 1.00 83.38 83 PHE A CA 1
ATOM 642 C C . PHE A 1 83 ? 10.960 -3.726 -23.140 1.00 83.38 83 PHE A C 1
ATOM 644 O O . PHE A 1 83 ? 10.154 -4.314 -22.423 1.00 83.38 83 PHE A O 1
ATOM 651 N N . ALA A 1 84 ? 11.844 -2.853 -22.643 1.00 85.25 84 ALA A N 1
ATOM 652 C CA . ALA A 1 84 ? 11.980 -2.530 -21.222 1.00 85.25 84 ALA A CA 1
ATOM 653 C C . ALA A 1 84 ? 10.723 -1.889 -20.593 1.00 85.25 84 ALA A C 1
ATOM 655 O O . ALA A 1 84 ? 10.583 -1.907 -19.372 1.00 85.25 84 ALA A O 1
ATOM 656 N N . SER A 1 85 ? 9.784 -1.377 -21.395 1.00 85.25 85 SER A N 1
ATOM 657 C CA . SER A 1 85 ? 8.513 -0.830 -20.911 1.00 85.25 85 SER A CA 1
ATOM 658 C C . SER A 1 85 ? 7.572 -1.888 -20.333 1.00 85.25 85 SER A C 1
ATOM 660 O O . SER A 1 85 ? 6.816 -1.594 -19.411 1.00 85.25 85 SER A O 1
ATOM 662 N N . ILE A 1 86 ? 7.632 -3.131 -20.820 1.00 87.69 86 ILE A N 1
ATOM 663 C CA . ILE A 1 86 ? 6.796 -4.233 -20.318 1.00 87.69 86 ILE A CA 1
ATOM 664 C C . ILE A 1 86 ? 7.154 -4.596 -18.863 1.00 87.69 86 ILE A C 1
ATOM 666 O O . ILE A 1 86 ? 6.264 -4.558 -18.009 1.00 87.69 86 ILE A O 1
ATOM 670 N N . PRO A 1 87 ? 8.423 -4.909 -18.519 1.00 89.50 87 PRO A N 1
ATOM 671 C CA . PRO A 1 87 ? 8.789 -5.184 -17.133 1.00 89.50 87 PRO A CA 1
ATOM 672 C C . PRO A 1 87 ? 8.675 -3.941 -16.238 1.00 89.50 87 PRO A C 1
ATOM 674 O O . PRO A 1 87 ? 8.337 -4.082 -15.062 1.00 89.50 87 PRO A O 1
ATOM 677 N N . ALA A 1 88 ? 8.879 -2.729 -16.770 1.00 89.50 88 ALA A N 1
ATOM 678 C CA . ALA A 1 88 ? 8.654 -1.486 -16.029 1.00 89.50 88 ALA A CA 1
ATOM 679 C C . ALA A 1 88 ? 7.173 -1.326 -15.632 1.00 89.50 88 ALA A C 1
ATOM 681 O O . ALA A 1 88 ? 6.860 -1.066 -14.470 1.00 89.50 88 ALA A O 1
ATOM 682 N N . PHE A 1 89 ? 6.246 -1.566 -16.561 1.00 91.06 89 PHE A N 1
ATOM 683 C CA . PHE A 1 89 ? 4.810 -1.583 -16.279 1.00 91.06 89 PHE A CA 1
ATOM 684 C C . PHE A 1 89 ? 4.437 -2.658 -15.244 1.00 91.06 89 PHE A C 1
ATOM 686 O O . PHE A 1 89 ? 3.751 -2.368 -14.261 1.00 91.06 89 PHE A O 1
ATOM 693 N N . ALA A 1 90 ? 4.929 -3.886 -15.430 1.00 92.19 90 ALA A N 1
ATOM 694 C CA . ALA A 1 90 ? 4.607 -5.020 -14.567 1.00 92.19 90 ALA A CA 1
ATOM 695 C C . ALA A 1 90 ? 5.085 -4.845 -13.128 1.00 92.19 90 ALA A C 1
ATOM 697 O O . ALA A 1 90 ? 4.329 -5.070 -12.181 1.00 92.19 90 ALA A O 1
ATOM 698 N N . THR A 1 91 ? 6.328 -4.408 -12.958 1.00 92.62 91 THR A N 1
ATOM 699 C CA . THR A 1 91 ? 6.873 -4.163 -11.624 1.00 92.62 91 THR A CA 1
ATOM 700 C C . THR A 1 91 ? 6.177 -2.976 -10.958 1.00 92.62 91 THR A C 1
ATOM 702 O O . THR A 1 91 ? 5.836 -3.076 -9.782 1.00 92.62 91 THR A O 1
ATOM 705 N N . GLY A 1 92 ? 5.837 -1.915 -11.700 1.00 91.25 92 GLY A N 1
ATOM 706 C CA . GLY A 1 92 ? 5.096 -0.766 -11.170 1.00 91.25 92 GLY A CA 1
ATOM 707 C C . GLY A 1 92 ? 3.708 -1.149 -10.655 1.00 91.25 92 GLY A C 1
ATOM 708 O O . GLY A 1 92 ? 3.322 -0.772 -9.547 1.00 91.25 92 GLY A O 1
ATOM 709 N N . MET A 1 93 ? 2.984 -1.970 -11.420 1.00 92.81 93 MET A N 1
ATOM 710 C CA . MET A 1 93 ? 1.696 -2.519 -10.999 1.00 92.81 93 MET A CA 1
ATOM 711 C C . MET A 1 93 ? 1.840 -3.418 -9.760 1.00 92.81 93 MET A C 1
ATOM 713 O O . MET A 1 93 ? 1.075 -3.277 -8.806 1.00 92.81 93 MET A O 1
ATOM 717 N N . GLY A 1 94 ? 2.846 -4.296 -9.740 1.00 92.50 94 GLY A N 1
ATOM 718 C CA . GLY A 1 94 ? 3.115 -5.199 -8.619 1.00 92.50 94 GLY A CA 1
ATOM 719 C C . GLY A 1 94 ? 3.440 -4.467 -7.314 1.00 92.50 94 GLY A C 1
ATOM 720 O O . GLY A 1 94 ? 2.843 -4.766 -6.280 1.00 92.50 94 GLY A O 1
ATOM 721 N N . PHE A 1 95 ? 4.328 -3.468 -7.353 1.00 92.94 95 PHE A N 1
ATOM 722 C CA . PHE A 1 95 ? 4.670 -2.662 -6.176 1.00 92.94 95 PHE A CA 1
ATOM 723 C C . PHE A 1 95 ? 3.484 -1.839 -5.662 1.00 92.94 95 PHE A C 1
ATOM 725 O O . PHE A 1 95 ? 3.320 -1.705 -4.450 1.00 92.94 95 PHE A O 1
ATOM 732 N N . SER A 1 96 ? 2.633 -1.335 -6.562 1.00 92.38 96 SER A N 1
ATOM 733 C CA . SER A 1 96 ? 1.402 -0.629 -6.193 1.00 92.38 96 SER A CA 1
ATOM 734 C C . SER A 1 96 ? 0.421 -1.549 -5.454 1.00 92.38 96 SER A C 1
ATOM 736 O O . SER A 1 96 ? -0.077 -1.198 -4.386 1.00 92.38 96 SER A O 1
ATOM 738 N N . ILE A 1 97 ? 0.215 -2.779 -5.937 1.00 92.50 97 ILE A N 1
ATOM 739 C CA . ILE A 1 97 ? -0.600 -3.775 -5.221 1.00 92.50 97 ILE A CA 1
ATOM 740 C C . ILE A 1 97 ? 0.030 -4.105 -3.862 1.00 92.50 97 ILE A C 1
ATOM 742 O O . ILE A 1 97 ? -0.660 -4.092 -2.844 1.00 92.50 97 ILE A O 1
ATOM 746 N N . LEU A 1 98 ? 1.343 -4.350 -3.823 1.00 92.56 98 LEU A N 1
ATOM 747 C CA . LEU A 1 98 ? 2.061 -4.693 -2.595 1.00 92.56 98 LEU A CA 1
ATOM 748 C C . LEU A 1 98 ? 1.869 -3.632 -1.505 1.00 92.56 98 LEU A C 1
ATOM 750 O O . LEU A 1 98 ? 1.560 -3.981 -0.365 1.00 92.56 98 LEU A O 1
ATOM 754 N N . ILE A 1 99 ? 2.008 -2.347 -1.843 1.00 92.38 99 ILE A N 1
ATOM 755 C CA . ILE A 1 99 ? 1.832 -1.283 -0.852 1.00 92.38 99 ILE A CA 1
ATOM 756 C C . ILE A 1 99 ? 0.379 -1.173 -0.374 1.00 92.38 99 ILE A C 1
ATOM 758 O O . ILE A 1 99 ? 0.154 -0.915 0.807 1.00 92.38 99 ILE A O 1
ATOM 762 N N . GLY A 1 100 ? -0.600 -1.463 -1.237 1.00 91.50 100 GLY A N 1
ATOM 763 C CA . GLY A 1 100 ? -2.006 -1.579 -0.841 1.00 91.50 100 GLY A CA 1
ATOM 764 C C . GLY A 1 100 ? -2.233 -2.674 0.209 1.00 91.50 100 GLY A C 1
ATOM 765 O O . GLY A 1 100 ? -2.879 -2.433 1.230 1.00 91.50 100 GLY A O 1
ATOM 766 N N . TYR A 1 101 ? -1.633 -3.853 0.017 1.00 92.12 101 TYR A N 1
ATOM 767 C CA . TYR A 1 101 ? -1.704 -4.960 0.982 1.00 92.12 101 TYR A CA 1
ATOM 768 C C . TYR A 1 101 ? -1.028 -4.631 2.313 1.00 92.12 101 TYR A C 1
ATOM 770 O O . TYR A 1 101 ? -1.581 -4.913 3.378 1.00 92.12 101 TYR A O 1
ATOM 778 N N . VAL A 1 102 ? 0.167 -4.040 2.263 1.00 92.12 102 VAL A N 1
ATOM 779 C CA . VAL A 1 102 ? 0.915 -3.655 3.466 1.00 92.12 102 VAL A CA 1
ATOM 780 C C . VAL A 1 102 ? 0.162 -2.579 4.247 1.00 92.12 102 VAL A C 1
ATOM 782 O O . VAL A 1 102 ? 0.042 -2.688 5.468 1.00 92.12 102 VAL A O 1
ATOM 785 N N . GLY A 1 103 ? -0.408 -1.587 3.558 1.00 91.19 103 GLY A N 1
ATOM 786 C CA . GLY A 1 103 ? -1.233 -0.554 4.182 1.00 91.19 103 GLY A CA 1
ATOM 787 C C . GLY A 1 103 ? -2.455 -1.141 4.884 1.00 91.19 103 GLY A C 1
ATOM 788 O O . GLY A 1 103 ? -2.663 -0.884 6.070 1.00 91.19 103 GLY A O 1
ATOM 789 N N . MET A 1 104 ? -3.199 -2.023 4.205 1.00 92.88 104 MET A N 1
ATOM 790 C CA . MET A 1 104 ? -4.319 -2.746 4.815 1.00 92.88 104 MET A CA 1
ATOM 791 C C . MET A 1 104 ? -3.877 -3.526 6.061 1.00 92.88 104 MET A C 1
ATOM 793 O O . MET A 1 104 ? -4.550 -3.467 7.090 1.00 92.88 104 MET A O 1
ATOM 797 N N . TRP A 1 105 ? -2.752 -4.244 6.001 1.00 90.44 105 TRP A N 1
ATOM 798 C CA . TRP A 1 105 ? -2.239 -5.024 7.131 1.00 90.44 105 TRP A CA 1
ATOM 799 C C . TRP A 1 105 ? -1.915 -4.144 8.348 1.00 90.44 105 TRP A C 1
ATOM 801 O O . TRP A 1 105 ? -2.280 -4.476 9.477 1.00 90.44 105 TRP A O 1
ATOM 811 N N . ILE A 1 106 ? -1.295 -2.983 8.138 1.00 90.94 106 ILE A N 1
ATOM 812 C CA . ILE A 1 106 ? -1.006 -2.037 9.224 1.00 90.94 106 ILE A CA 1
ATOM 813 C C . ILE A 1 106 ? -2.308 -1.481 9.812 1.00 90.94 106 ILE A C 1
ATOM 815 O O . ILE A 1 106 ? -2.494 -1.515 11.030 1.00 90.94 106 ILE A O 1
ATOM 819 N N . SER A 1 107 ? -3.242 -1.028 8.972 1.00 91.12 107 SER A N 1
ATOM 820 C CA . SER A 1 107 ? -4.512 -0.456 9.432 1.00 91.12 107 SER A CA 1
ATOM 821 C C . SER A 1 107 ? -5.342 -1.465 10.230 1.00 91.12 107 SER A C 1
ATOM 823 O O . SER A 1 107 ? -5.741 -1.185 11.362 1.00 91.12 107 SER A O 1
ATOM 825 N N . THR A 1 108 ? -5.530 -2.670 9.691 1.00 91.06 108 THR A N 1
ATOM 826 C CA . THR A 1 108 ? -6.328 -3.738 10.320 1.00 91.06 108 THR A CA 1
ATOM 827 C C . THR A 1 108 ? -5.697 -4.293 11.588 1.00 91.06 108 THR A C 1
ATOM 829 O O . THR A 1 108 ? -6.418 -4.726 12.472 1.00 91.06 108 THR A O 1
ATOM 832 N N . THR A 1 109 ? -4.371 -4.249 11.734 1.00 88.44 109 THR A N 1
ATOM 833 C CA . THR A 1 109 ? -3.729 -4.644 12.996 1.00 88.44 109 THR A CA 1
ATOM 834 C C . THR A 1 109 ? -3.701 -3.506 14.021 1.00 88.44 109 THR A C 1
ATOM 836 O O . THR A 1 109 ? -3.625 -3.764 15.224 1.00 88.44 109 THR A O 1
ATOM 839 N N . SER A 1 110 ? -3.758 -2.243 13.594 1.00 91.81 110 SER A N 1
ATOM 840 C CA . SER A 1 110 ? -3.778 -1.088 14.502 1.00 91.81 110 SER A CA 1
ATOM 841 C C . SER A 1 110 ? -5.151 -0.785 15.114 1.00 91.81 110 SER A C 1
ATOM 843 O O . SER A 1 110 ? -5.196 -0.217 16.204 1.00 91.81 110 SER A O 1
ATOM 845 N N . ASN A 1 111 ? -6.255 -1.194 14.479 1.00 92.75 111 ASN A N 1
ATOM 846 C CA . ASN A 1 111 ? -7.617 -0.812 14.881 1.00 92.75 111 ASN A CA 1
ATOM 847 C C . ASN A 1 111 ? -7.943 -1.142 16.356 1.00 92.75 111 ASN A C 1
ATOM 849 O O . ASN A 1 111 ? -8.263 -0.242 17.129 1.00 92.75 111 ASN A O 1
ATOM 853 N N . ALA A 1 112 ? -7.747 -2.389 16.791 1.00 93.50 112 ALA A N 1
ATOM 854 C CA . ALA A 1 112 ? -8.009 -2.835 18.158 1.00 93.50 112 ALA A CA 1
ATOM 855 C C . ALA A 1 112 ? -7.126 -2.114 19.184 1.00 93.50 112 ALA A C 1
ATOM 857 O O . ALA A 1 112 ? -7.558 -1.833 20.302 1.00 93.50 112 ALA A O 1
ATOM 858 N N . ARG A 1 113 ? -5.894 -1.765 18.795 1.00 93.06 113 ARG A N 1
ATOM 859 C CA . ARG A 1 113 ? -4.950 -1.037 19.654 1.00 93.06 113 ARG A CA 1
ATOM 860 C C . ARG A 1 113 ? -5.409 0.397 19.893 1.00 93.06 113 ARG A C 1
ATOM 862 O O . ARG A 1 113 ? -5.299 0.882 21.015 1.00 93.06 113 ARG A O 1
ATOM 869 N N . VAL A 1 114 ? -5.951 1.051 18.864 1.00 94.00 114 VAL A N 1
ATOM 870 C CA . VAL A 1 114 ? -6.542 2.393 18.976 1.00 94.00 114 VAL A CA 1
ATOM 871 C C . VAL A 1 114 ? -7.777 2.351 19.876 1.00 94.00 114 VAL A C 1
ATOM 873 O O . VAL A 1 114 ? -7.870 3.153 20.802 1.00 94.00 114 VAL A O 1
ATOM 876 N N . THR A 1 115 ? -8.676 1.379 19.687 1.00 93.12 115 THR A N 1
ATOM 877 C CA . THR A 1 115 ? -9.871 1.217 20.535 1.00 93.12 115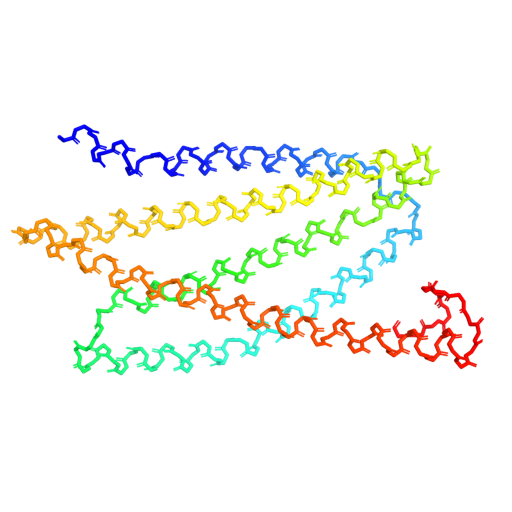 THR A CA 1
ATOM 878 C C . THR A 1 115 ? -9.506 0.968 21.998 1.00 93.12 115 THR A C 1
ATOM 880 O O . THR A 1 115 ? -10.077 1.579 22.901 1.00 93.12 115 THR A O 1
ATOM 883 N N . HIS A 1 116 ? -8.528 0.099 22.255 1.00 93.06 116 HIS A N 1
ATOM 884 C CA . HIS A 1 116 ? -8.072 -0.173 23.613 1.00 93.06 116 HIS A CA 1
ATOM 885 C C . HIS A 1 116 ? -7.416 1.055 24.257 1.00 93.06 116 HIS A C 1
ATOM 887 O O . HIS A 1 116 ? -7.710 1.374 25.407 1.00 93.06 116 HIS A O 1
ATOM 893 N N . ALA A 1 117 ? -6.584 1.788 23.513 1.00 92.62 117 ALA A N 1
ATOM 894 C CA . ALA A 1 117 ? -5.980 3.022 24.002 1.00 92.62 117 ALA A CA 1
ATOM 895 C C . ALA A 1 117 ? -7.018 4.113 24.293 1.00 92.62 117 ALA A C 1
ATOM 897 O O . ALA A 1 117 ? -6.891 4.799 25.303 1.00 92.62 117 ALA A O 1
ATOM 898 N N . ALA A 1 118 ? -8.065 4.225 23.471 1.00 93.44 118 ALA A N 1
ATOM 899 C CA . ALA A 1 118 ? -9.169 5.150 23.713 1.00 93.44 118 ALA A CA 1
ATOM 900 C C . ALA A 1 118 ? -9.900 4.828 25.023 1.00 93.44 118 ALA A C 1
ATOM 902 O O . ALA A 1 118 ? -10.237 5.740 25.775 1.00 93.44 118 ALA A O 1
ATOM 903 N N . LYS A 1 119 ? -10.088 3.535 25.320 1.00 92.31 119 LYS A N 1
ATOM 904 C CA . LYS A 1 119 ? -10.725 3.071 26.557 1.00 92.31 119 LYS A CA 1
ATOM 905 C C . LYS A 1 119 ? -9.875 3.343 27.806 1.00 92.31 119 LYS A C 1
ATOM 907 O O . LYS A 1 119 ? -10.418 3.780 28.811 1.00 92.31 119 LYS A O 1
ATOM 912 N N . GLU A 1 120 ? -8.572 3.064 27.757 1.00 92.19 120 GLU A N 1
ATOM 913 C CA . GLU A 1 120 ? -7.697 3.111 28.945 1.00 92.19 120 GLU A CA 1
ATOM 914 C C . GLU A 1 120 ? -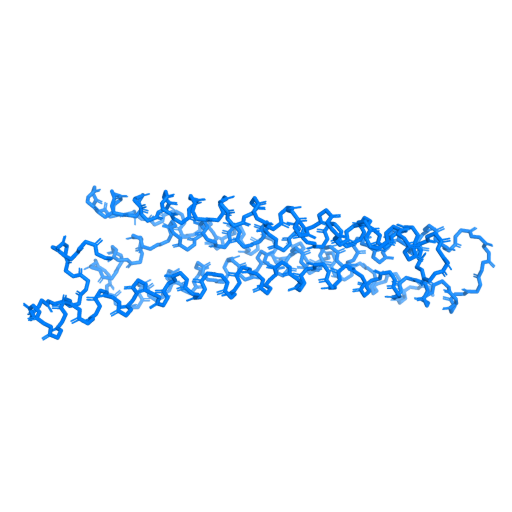7.058 4.486 29.189 1.00 92.19 120 GLU A C 1
ATOM 916 O O . GLU A 1 120 ? -6.862 4.898 30.327 1.00 92.19 120 GLU A O 1
ATOM 921 N N . LYS A 1 121 ? -6.667 5.181 28.115 1.00 89.88 121 LYS A N 1
ATOM 922 C CA . LYS A 1 121 ? -5.810 6.381 28.160 1.00 89.88 121 LYS A CA 1
ATOM 923 C C . LYS A 1 121 ? -6.445 7.607 27.501 1.00 89.88 121 LYS A C 1
ATOM 925 O O . LYS A 1 121 ? -5.828 8.670 27.462 1.00 89.88 121 LYS A O 1
ATOM 930 N N . GLY A 1 122 ? -7.667 7.468 26.990 1.00 93.31 122 GLY A N 1
ATOM 931 C CA . GLY A 1 122 ? -8.417 8.543 26.355 1.00 93.31 122 GLY A CA 1
ATOM 932 C C . GLY A 1 122 ? -7.956 8.884 24.935 1.00 93.31 122 GLY A C 1
ATOM 933 O O . GLY A 1 122 ? -7.157 8.188 24.304 1.00 93.31 122 GLY A O 1
ATOM 934 N N . LEU A 1 123 ? -8.497 9.990 24.422 1.00 92.38 123 LEU A N 1
ATOM 935 C CA . LEU A 1 123 ? -8.384 10.391 23.017 1.00 92.38 123 LEU A CA 1
ATOM 936 C C . LEU A 1 123 ? -6.943 10.684 22.570 1.00 92.38 123 LEU A C 1
ATOM 938 O O . LEU A 1 123 ? -6.571 10.336 21.452 1.00 92.38 123 LEU A O 1
ATOM 942 N N . GLY A 1 124 ? -6.128 11.301 23.432 1.00 93.75 124 GLY A N 1
ATOM 943 C CA . GLY A 1 124 ? -4.771 11.727 23.072 1.00 93.75 124 GLY A CA 1
ATOM 944 C C . GLY A 1 124 ? -3.874 10.559 22.656 1.00 93.75 124 GLY A C 1
ATOM 945 O O . GLY A 1 124 ? -3.252 10.596 21.595 1.00 93.75 124 GLY A O 1
ATOM 946 N N . GLU A 1 125 ? -3.861 9.484 23.448 1.00 92.06 125 GLU A N 1
ATOM 947 C CA . GLU A 1 125 ? -3.067 8.292 23.131 1.00 92.06 125 GLU A CA 1
ATOM 948 C C . GLU A 1 125 ? -3.648 7.521 21.937 1.00 92.06 125 GLU A C 1
ATOM 950 O O . GLU A 1 125 ? -2.894 7.033 21.093 1.00 92.06 125 GLU A O 1
ATOM 955 N N . ALA A 1 126 ? -4.978 7.434 21.827 1.00 93.12 126 ALA A N 1
ATOM 956 C CA . ALA A 1 126 ? -5.636 6.789 20.692 1.00 93.12 126 ALA A CA 1
ATOM 957 C C . ALA A 1 126 ? -5.255 7.463 19.363 1.00 93.12 126 ALA A C 1
ATOM 959 O O . ALA A 1 126 ? -4.862 6.787 18.409 1.00 93.12 126 ALA A O 1
ATOM 960 N N . MET A 1 127 ? -5.293 8.798 19.330 1.00 94.38 127 MET A N 1
ATOM 961 C CA . MET A 1 127 ? -4.900 9.587 18.165 1.00 94.38 127 MET A CA 1
ATOM 962 C C . MET A 1 127 ? -3.408 9.440 17.858 1.00 94.38 127 MET A C 1
ATOM 964 O O . MET A 1 127 ? -3.041 9.273 16.697 1.00 94.38 127 MET A O 1
ATOM 968 N N . ASN A 1 128 ? -2.548 9.424 18.880 1.00 94.12 128 ASN A N 1
ATOM 969 C CA . ASN A 1 128 ? -1.113 9.213 18.696 1.00 94.12 128 ASN A CA 1
ATOM 970 C C . ASN A 1 128 ? -0.813 7.855 18.031 1.00 94.12 128 ASN A C 1
ATOM 972 O O . ASN A 1 128 ? -0.049 7.782 17.067 1.00 94.12 128 ASN A O 1
ATOM 976 N N . ILE A 1 129 ? -1.463 6.777 18.484 1.00 93.50 129 ILE A N 1
ATOM 977 C CA . ILE A 1 129 ? -1.308 5.441 17.886 1.00 93.50 129 ILE A CA 1
ATOM 978 C C . ILE A 1 129 ? -1.833 5.420 16.446 1.00 93.50 129 ILE A C 1
ATOM 980 O O . ILE A 1 129 ? -1.157 4.880 15.569 1.00 93.50 129 ILE A O 1
ATOM 984 N N . ALA A 1 130 ? -2.996 6.024 16.189 1.00 94.12 130 ALA A N 1
ATOM 985 C CA . ALA A 1 130 ? -3.586 6.084 14.853 1.00 94.12 130 ALA A CA 1
ATOM 986 C C . ALA A 1 130 ? -2.687 6.845 13.862 1.00 94.12 130 ALA A C 1
ATOM 988 O O . ALA A 1 130 ? -2.391 6.337 12.780 1.00 94.12 130 ALA A O 1
ATOM 989 N N . ILE A 1 131 ? -2.184 8.022 14.253 1.00 95.06 131 ILE A N 1
ATOM 990 C CA . ILE A 1 131 ? -1.273 8.831 13.430 1.00 95.06 131 ILE A CA 1
ATOM 991 C C . ILE A 1 131 ? 0.053 8.100 13.216 1.00 95.06 131 ILE A C 1
ATOM 993 O O . ILE A 1 131 ? 0.561 8.079 12.096 1.00 95.06 131 ILE A O 1
ATOM 997 N N . THR A 1 132 ? 0.604 7.459 14.249 1.00 94.44 132 THR A N 1
ATOM 998 C CA . THR A 1 132 ? 1.848 6.682 14.130 1.00 94.44 132 THR A CA 1
ATOM 999 C C . THR A 1 132 ? 1.683 5.508 13.159 1.00 94.44 132 THR A C 1
ATOM 1001 O O . THR A 1 132 ? 2.549 5.286 12.312 1.00 94.44 132 THR A O 1
ATOM 1004 N N . ALA A 1 133 ? 0.560 4.785 13.218 1.00 93.38 133 ALA A N 1
ATOM 1005 C CA . ALA A 1 133 ? 0.257 3.692 12.293 1.00 93.38 133 ALA A CA 1
ATOM 1006 C C . ALA A 1 133 ? 0.086 4.189 10.846 1.00 93.38 133 ALA A C 1
ATOM 1008 O O . ALA A 1 133 ? 0.679 3.625 9.923 1.00 93.38 133 ALA A O 1
ATOM 1009 N N . ALA A 1 134 ? -0.659 5.281 10.648 1.00 93.31 134 ALA A N 1
ATOM 1010 C CA . ALA A 1 134 ? -0.828 5.908 9.338 1.00 93.31 134 ALA A CA 1
ATOM 1011 C C . ALA A 1 134 ? 0.514 6.397 8.765 1.00 93.31 134 ALA A C 1
ATOM 1013 O O . ALA A 1 134 ? 0.818 6.172 7.592 1.00 93.31 134 ALA A O 1
ATOM 1014 N N . SER A 1 135 ? 1.354 6.990 9.614 1.00 94.75 135 SER A N 1
ATOM 1015 C CA . SER A 1 135 ? 2.687 7.472 9.245 1.00 94.75 135 SER A CA 1
ATOM 1016 C C . SER A 1 135 ? 3.612 6.321 8.856 1.00 94.75 135 SER A C 1
ATOM 1018 O O . SER A 1 135 ? 4.330 6.434 7.868 1.00 94.75 135 SER A O 1
ATOM 1020 N N . ALA A 1 136 ? 3.562 5.186 9.564 1.00 93.25 136 ALA A N 1
ATOM 1021 C CA . ALA A 1 136 ? 4.316 3.987 9.198 1.00 93.25 136 ALA A CA 1
ATOM 1022 C C . ALA A 1 136 ? 3.939 3.485 7.792 1.00 93.25 136 ALA A C 1
ATOM 1024 O O . ALA A 1 136 ? 4.821 3.222 6.976 1.00 93.25 136 ALA A O 1
ATOM 1025 N N . SER A 1 137 ? 2.639 3.414 7.479 1.00 92.88 137 SER A N 1
ATOM 1026 C CA . SER A 1 137 ? 2.170 3.030 6.140 1.00 92.88 137 SER A CA 1
ATOM 1027 C C . SER A 1 137 ? 2.594 4.034 5.061 1.00 92.88 137 SER A C 1
ATOM 1029 O O . SER A 1 137 ? 3.010 3.627 3.976 1.00 92.88 137 SER A O 1
ATOM 1031 N N . GLY A 1 138 ? 2.507 5.339 5.338 1.00 93.19 138 GLY A N 1
ATOM 1032 C CA . GLY A 1 138 ? 2.911 6.390 4.398 1.00 93.19 138 GLY A CA 1
ATOM 1033 C C . GLY A 1 138 ? 4.420 6.412 4.136 1.00 93.19 138 GLY A C 1
ATOM 1034 O O . GLY A 1 138 ? 4.854 6.567 2.996 1.00 93.19 138 GLY A O 1
ATOM 1035 N N . LEU A 1 139 ? 5.230 6.181 5.171 1.00 94.56 139 LEU A N 1
ATOM 1036 C CA . LEU A 1 139 ? 6.680 6.067 5.036 1.00 94.56 139 LEU A CA 1
ATOM 1037 C C . LEU A 1 139 ? 7.071 4.828 4.225 1.00 94.56 139 LEU A C 1
ATOM 1039 O O . LEU A 1 139 ? 7.942 4.938 3.370 1.00 94.56 139 LEU A O 1
ATOM 1043 N N . LEU A 1 140 ? 6.400 3.683 4.403 1.00 93.44 140 LEU A N 1
ATOM 1044 C CA . LEU A 1 140 ? 6.626 2.502 3.554 1.00 93.44 140 LEU A CA 1
ATOM 1045 C C . LEU A 1 140 ? 6.289 2.770 2.085 1.00 93.44 140 LEU A C 1
ATOM 1047 O O . LEU A 1 140 ? 7.019 2.323 1.203 1.00 93.44 140 LEU A O 1
ATOM 1051 N N . LEU A 1 141 ? 5.229 3.534 1.810 1.00 93.44 141 LEU A N 1
ATOM 1052 C CA . LEU A 1 141 ? 4.920 3.966 0.448 1.00 93.44 141 LEU A CA 1
ATOM 1053 C C . LEU A 1 141 ? 6.060 4.822 -0.121 1.00 93.44 141 LEU A C 1
ATOM 1055 O O . LEU A 1 141 ? 6.506 4.572 -1.239 1.00 93.44 141 LEU A O 1
ATOM 1059 N N . ALA A 1 142 ? 6.568 5.784 0.655 1.00 93.25 142 ALA A N 1
ATOM 1060 C CA . ALA A 1 142 ? 7.688 6.627 0.240 1.00 93.25 142 ALA A CA 1
ATOM 1061 C C . ALA A 1 142 ? 8.960 5.809 -0.042 1.00 93.25 142 ALA A C 1
ATOM 1063 O O . ALA A 1 142 ? 9.616 6.047 -1.054 1.00 93.25 142 ALA A O 1
ATOM 1064 N N . VAL A 1 143 ? 9.271 4.808 0.792 1.00 93.75 143 VAL A N 1
ATOM 1065 C CA . VAL A 1 143 ? 10.378 3.858 0.569 1.00 93.75 143 VAL A CA 1
ATOM 1066 C C . VAL A 1 143 ? 10.231 3.184 -0.784 1.00 93.75 143 VAL A C 1
ATOM 1068 O O . VAL A 1 143 ? 11.138 3.257 -1.607 1.00 93.75 143 VAL A O 1
ATOM 1071 N N . VAL A 1 144 ? 9.079 2.551 -1.026 1.00 92.44 144 VAL A N 1
ATOM 1072 C CA . VAL A 1 144 ? 8.844 1.803 -2.262 1.00 92.44 144 VAL A CA 1
ATOM 1073 C C . VAL A 1 144 ? 8.972 2.731 -3.462 1.00 92.44 144 VAL A C 1
ATOM 1075 O O . VAL A 1 144 ? 9.713 2.407 -4.378 1.00 92.44 144 VAL A O 1
ATOM 1078 N N . VAL A 1 145 ? 8.336 3.905 -3.450 1.00 92.06 145 VAL A N 1
ATOM 1079 C CA . VAL A 1 145 ? 8.366 4.841 -4.586 1.00 92.06 145 VAL A CA 1
ATOM 1080 C C . VAL A 1 145 ? 9.772 5.384 -4.853 1.00 92.06 145 VAL A C 1
ATOM 1082 O O . VAL A 1 145 ? 10.209 5.385 -6.007 1.00 92.06 145 VAL A O 1
ATOM 1085 N N . LEU A 1 146 ? 10.496 5.823 -3.818 1.00 92.00 146 LEU A N 1
ATOM 1086 C CA . LEU A 1 146 ? 11.843 6.384 -3.961 1.00 92.00 146 LEU A CA 1
ATOM 1087 C C . LEU A 1 146 ? 12.844 5.322 -4.413 1.00 92.00 146 LEU A C 1
ATOM 1089 O O . LEU A 1 146 ? 13.577 5.546 -5.377 1.00 92.00 146 LEU A O 1
ATOM 1093 N N . PHE A 1 147 ? 12.840 4.157 -3.759 1.00 91.69 147 PHE A N 1
ATOM 1094 C CA . PHE A 1 147 ? 13.706 3.040 -4.120 1.00 91.69 147 PHE A CA 1
ATOM 1095 C C . PHE A 1 147 ? 13.423 2.563 -5.541 1.00 91.69 147 PHE A C 1
ATOM 1097 O O . PHE A 1 147 ? 14.341 2.438 -6.344 1.00 91.69 147 PHE A O 1
ATOM 1104 N N . TYR A 1 148 ? 12.152 2.339 -5.869 1.00 90.81 148 TYR A N 1
ATOM 1105 C CA . TYR A 1 148 ? 11.727 1.823 -7.162 1.00 90.81 148 TYR A CA 1
ATOM 1106 C C . TYR A 1 148 ? 12.084 2.767 -8.312 1.00 90.81 148 TYR A C 1
ATOM 1108 O O . TYR A 1 148 ? 12.679 2.340 -9.303 1.00 90.81 148 TYR A O 1
ATOM 1116 N N . THR A 1 149 ? 11.780 4.059 -8.158 1.00 89.12 149 THR A N 1
ATOM 1117 C CA . THR A 1 149 ? 12.090 5.079 -9.170 1.00 89.12 149 THR A CA 1
ATOM 1118 C C . THR A 1 149 ? 13.598 5.191 -9.378 1.00 89.12 149 THR A C 1
ATOM 1120 O O . THR A 1 149 ? 14.070 5.211 -10.513 1.00 89.12 149 THR A O 1
ATOM 1123 N N . ALA A 1 150 ? 14.376 5.209 -8.293 1.00 89.25 150 ALA A N 1
ATOM 1124 C CA . ALA A 1 150 ? 15.829 5.298 -8.371 1.00 89.25 150 ALA A CA 1
ATOM 1125 C C . ALA A 1 150 ? 16.464 4.033 -8.957 1.00 89.25 150 ALA A C 1
ATOM 1127 O O . ALA A 1 150 ? 17.399 4.126 -9.754 1.00 89.25 150 ALA A O 1
ATOM 1128 N N . PHE A 1 151 ? 15.947 2.859 -8.599 1.00 89.94 151 PHE A N 1
ATOM 1129 C CA . PHE A 1 151 ? 16.399 1.575 -9.118 1.00 89.94 151 PHE A CA 1
ATOM 1130 C C . PHE A 1 151 ? 16.195 1.490 -10.634 1.00 89.94 151 PHE A C 1
ATOM 1132 O O . PHE A 1 151 ? 17.158 1.254 -11.367 1.00 89.94 151 PHE A O 1
ATOM 1139 N N . TRP A 1 152 ? 14.983 1.776 -11.120 1.00 87.88 152 TRP A N 1
ATOM 1140 C CA . TRP A 1 152 ? 14.694 1.777 -12.556 1.00 87.88 152 TRP A CA 1
ATOM 1141 C C . TRP A 1 152 ? 15.478 2.844 -13.314 1.00 87.88 152 TRP A C 1
ATOM 1143 O O . TRP A 1 152 ? 16.035 2.560 -14.372 1.00 87.88 152 TRP A O 1
ATOM 1153 N N . PHE A 1 153 ? 15.588 4.054 -12.767 1.00 87.44 153 PHE A N 1
ATOM 1154 C CA . PHE A 1 153 ? 16.364 5.111 -13.407 1.00 87.44 153 PHE A CA 1
ATOM 1155 C C . PHE A 1 153 ? 17.835 4.706 -13.587 1.00 87.44 153 PHE A C 1
ATOM 1157 O O . PHE A 1 153 ? 18.385 4.848 -14.678 1.00 87.44 153 PHE A O 1
ATOM 1164 N N . ASN A 1 154 ? 18.474 4.151 -12.549 1.00 86.50 154 ASN A N 1
ATOM 1165 C CA . ASN A 1 154 ? 19.882 3.755 -12.618 1.00 86.50 154 ASN A CA 1
ATOM 1166 C C . ASN A 1 154 ? 20.112 2.540 -13.529 1.00 86.50 154 ASN A C 1
ATOM 1168 O O . ASN A 1 154 ? 21.079 2.545 -14.293 1.00 86.50 154 ASN A O 1
ATOM 1172 N N . ILE A 1 155 ? 19.233 1.529 -13.496 1.00 87.12 155 ILE A N 1
ATOM 1173 C CA . ILE A 1 155 ? 19.398 0.325 -14.326 1.00 87.12 155 ILE A CA 1
ATOM 1174 C C . ILE A 1 155 ? 19.221 0.642 -15.815 1.00 87.12 155 ILE A C 1
ATOM 1176 O O . ILE A 1 155 ? 20.016 0.195 -16.641 1.00 87.12 155 ILE A O 1
ATOM 1180 N N . LEU A 1 156 ? 18.239 1.483 -16.160 1.00 85.19 156 LEU A N 1
ATOM 1181 C CA . LEU A 1 156 ? 17.990 1.903 -17.539 1.00 85.19 156 LEU A CA 1
ATOM 1182 C C . LEU A 1 156 ? 19.100 2.827 -18.037 1.00 85.19 156 LEU A C 1
ATOM 1184 O O . LEU A 1 156 ? 19.578 2.656 -19.157 1.00 85.19 156 LEU A O 1
ATOM 1188 N N . PHE A 1 157 ? 19.557 3.763 -17.199 1.00 83.06 157 PHE A N 1
ATOM 1189 C CA . PHE A 1 157 ? 20.666 4.644 -17.555 1.00 83.06 157 PHE A CA 1
ATOM 1190 C C . PHE A 1 157 ? 21.949 3.850 -17.834 1.00 83.06 157 PHE A C 1
ATOM 1192 O O . PHE A 1 157 ? 22.671 4.156 -18.779 1.00 83.06 157 PHE A O 1
ATOM 1199 N N . TRP A 1 158 ? 22.231 2.813 -17.042 1.00 81.75 158 TRP A N 1
ATOM 1200 C CA . TRP A 1 158 ? 23.385 1.942 -17.265 1.00 81.75 158 TRP A CA 1
ATOM 1201 C C . TRP A 1 158 ? 23.239 1.064 -18.515 1.00 81.75 158 TRP A C 1
ATOM 1203 O O . TRP A 1 158 ? 24.199 0.910 -19.269 1.00 81.75 158 TRP A O 1
ATOM 1213 N N . TRP A 1 159 ? 22.046 0.514 -18.759 1.00 82.12 159 TRP A N 1
ATOM 1214 C CA . TRP A 1 159 ? 21.790 -0.363 -19.902 1.00 82.12 159 TRP A CA 1
ATOM 1215 C C . TRP A 1 159 ? 21.870 0.381 -21.240 1.00 82.12 159 TRP A C 1
ATOM 1217 O O . TRP A 1 159 ? 22.591 -0.044 -22.139 1.00 82.12 159 TRP A O 1
ATOM 1227 N N . TYR A 1 160 ? 21.176 1.516 -21.363 1.00 77.62 160 TYR A N 1
ATOM 1228 C CA . TYR A 1 160 ? 21.134 2.297 -22.604 1.00 77.62 160 TYR A CA 1
ATOM 1229 C C . TYR A 1 160 ? 22.348 3.223 -22.775 1.00 77.62 160 TYR A C 1
ATOM 1231 O O . TYR A 1 160 ? 22.726 3.530 -23.901 1.00 77.62 160 TYR A O 1
ATOM 1239 N N . GLY A 1 161 ? 23.021 3.603 -21.683 1.00 71.25 161 GLY A N 1
ATOM 1240 C CA . GLY A 1 161 ? 24.245 4.410 -21.727 1.00 71.25 161 GLY A CA 1
ATOM 1241 C C . GLY A 1 161 ? 25.501 3.649 -22.173 1.00 71.25 161 GLY A C 1
ATOM 1242 O O . GLY A 1 161 ? 26.533 4.268 -22.418 1.00 71.25 161 GLY A O 1
ATOM 1243 N N . ARG A 1 162 ? 25.443 2.314 -22.301 1.00 67.88 162 ARG A N 1
ATOM 1244 C CA . ARG A 1 162 ? 26.581 1.478 -22.733 1.00 67.88 162 ARG A CA 1
ATOM 1245 C C . ARG A 1 162 ? 26.951 1.624 -24.210 1.00 67.88 162 ARG A C 1
ATOM 1247 O O . ARG A 1 162 ? 28.078 1.309 -24.571 1.00 67.88 162 ARG A O 1
ATOM 1254 N N . GLY A 1 163 ? 26.026 2.080 -25.052 1.00 61.62 163 GLY A N 1
ATOM 1255 C CA . GLY A 1 163 ? 26.196 2.097 -26.509 1.00 61.62 163 GLY A CA 1
ATOM 1256 C C . GLY A 1 163 ? 26.976 3.285 -27.082 1.00 61.62 163 GLY A C 1
ATOM 1257 O O . GLY A 1 163 ? 26.966 3.457 -28.293 1.00 61.62 163 GLY A O 1
ATOM 1258 N N . GLY A 1 164 ? 27.591 4.142 -26.256 1.00 59.91 164 GLY A N 1
ATOM 1259 C CA . GLY A 1 164 ? 28.254 5.369 -26.736 1.00 59.91 164 GLY A CA 1
ATOM 1260 C C . GLY A 1 164 ? 27.289 6.432 -27.285 1.00 59.91 164 GLY A C 1
ATOM 1261 O O . GLY A 1 164 ? 27.714 7.380 -27.939 1.00 59.91 164 GLY A O 1
ATOM 1262 N N . VAL A 1 165 ? 25.991 6.269 -27.021 1.00 65.12 165 VAL A N 1
ATOM 1263 C CA . VAL A 1 165 ? 24.909 7.162 -27.452 1.00 65.12 165 VAL A CA 1
ATOM 1264 C C . VAL A 1 165 ? 24.967 8.476 -26.665 1.00 65.12 165 VAL A C 1
ATOM 1266 O O . VAL A 1 165 ? 25.413 8.501 -25.514 1.00 65.12 165 VAL A O 1
ATOM 1269 N N . SER A 1 166 ? 24.502 9.581 -27.259 1.00 75.50 166 SER A N 1
ATOM 1270 C CA . SER A 1 166 ? 24.469 10.877 -26.574 1.00 75.50 166 SER A CA 1
ATOM 1271 C C . SER A 1 166 ? 23.701 10.795 -25.242 1.00 75.50 166 SER A C 1
ATOM 1273 O O . SER A 1 166 ? 22.696 10.086 -25.101 1.00 75.50 166 SER A O 1
ATOM 1275 N N . GLN A 1 167 ? 24.159 11.551 -24.239 1.00 72.50 167 GLN A N 1
ATOM 1276 C CA . GLN A 1 167 ? 23.538 11.560 -22.909 1.00 72.50 167 GLN A CA 1
ATOM 1277 C C . GLN A 1 167 ? 22.064 12.009 -22.954 1.00 72.50 167 GLN A C 1
ATOM 1279 O O . GLN A 1 167 ? 21.257 11.562 -22.140 1.00 72.50 167 GLN A O 1
ATOM 1284 N N . ILE A 1 168 ? 21.712 12.859 -23.923 1.00 77.19 168 ILE A N 1
ATOM 1285 C CA . ILE A 1 168 ? 20.358 13.389 -24.131 1.00 77.19 168 ILE A CA 1
ATOM 1286 C C . ILE A 1 168 ? 19.415 12.285 -24.618 1.00 77.19 168 ILE A C 1
ATOM 1288 O O . ILE A 1 168 ? 18.321 12.122 -24.082 1.00 77.19 168 ILE A O 1
ATOM 1292 N N . GLU A 1 169 ? 19.852 11.482 -25.584 1.00 77.25 169 GLU A N 1
ATOM 1293 C CA . GLU A 1 169 ? 19.051 10.386 -26.132 1.00 77.25 169 GLU A CA 1
ATOM 1294 C C . GLU A 1 169 ? 18.850 9.263 -25.105 1.00 77.25 169 GLU A C 1
ATOM 1296 O O . GLU A 1 169 ? 17.746 8.742 -24.942 1.00 77.25 169 GLU A O 1
ATOM 1301 N N . THR A 1 170 ? 19.886 8.968 -24.3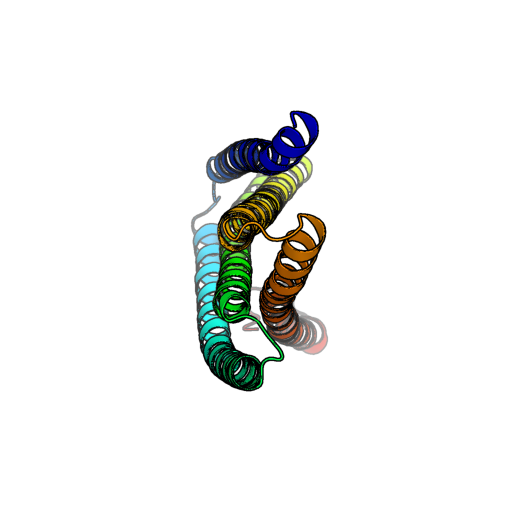11 1.00 78.75 170 THR A N 1
ATOM 1302 C CA . THR A 1 170 ? 19.776 8.033 -23.179 1.00 78.75 170 THR A CA 1
ATOM 1303 C C . THR A 1 170 ? 18.720 8.504 -22.175 1.00 78.75 170 THR A C 1
ATOM 1305 O O . THR A 1 170 ? 17.884 7.713 -21.740 1.00 78.75 170 THR A O 1
ATOM 1308 N N . LEU A 1 171 ? 18.718 9.794 -21.823 1.00 80.88 171 LEU A N 1
ATOM 1309 C CA . LEU A 1 171 ? 17.720 10.375 -20.918 1.00 80.88 171 LEU A CA 1
ATOM 1310 C C . LEU A 1 171 ? 16.304 10.292 -21.495 1.00 80.88 171 LEU A C 1
ATOM 1312 O O . LEU A 1 171 ? 15.387 9.908 -20.772 1.00 80.88 171 LEU A O 1
ATOM 1316 N N . HIS A 1 172 ? 16.128 10.594 -22.781 1.00 82.19 172 HIS A N 1
ATOM 1317 C CA . HIS A 1 172 ? 14.826 10.516 -23.445 1.00 82.19 172 HIS A CA 1
ATOM 1318 C C . HIS A 1 172 ? 14.239 9.095 -23.376 1.00 82.19 172 HIS A C 1
ATOM 1320 O O . HIS A 1 172 ? 13.078 8.907 -23.007 1.00 82.19 172 HIS A O 1
ATOM 1326 N N . ASN A 1 173 ? 15.067 8.077 -23.622 1.00 80.19 173 ASN A N 1
ATOM 1327 C CA . ASN A 1 173 ? 14.650 6.674 -23.557 1.00 80.19 173 ASN A CA 1
ATOM 1328 C C . ASN A 1 173 ? 14.307 6.239 -22.126 1.00 80.19 173 ASN A C 1
ATOM 1330 O O . ASN A 1 173 ? 13.277 5.602 -21.899 1.00 80.19 173 ASN A O 1
ATOM 1334 N N . VAL A 1 174 ? 15.129 6.629 -21.145 1.00 84.19 174 VAL A N 1
ATOM 1335 C CA . VAL A 1 174 ? 14.881 6.344 -19.722 1.00 84.19 174 VAL A CA 1
ATOM 1336 C C . VAL A 1 174 ? 13.567 6.975 -19.257 1.00 84.19 174 VAL A C 1
ATOM 1338 O O . VAL A 1 174 ? 12.791 6.313 -18.568 1.00 84.19 174 VAL A O 1
ATOM 1341 N N . VAL A 1 175 ? 13.288 8.223 -19.641 1.00 84.88 175 VAL A N 1
ATOM 1342 C CA . VAL A 1 175 ? 12.049 8.923 -19.268 1.00 84.88 175 VAL A CA 1
ATOM 1343 C C . VAL A 1 175 ? 10.829 8.260 -19.907 1.00 84.88 175 VAL A C 1
ATOM 1345 O O . VAL A 1 175 ? 9.869 7.976 -19.193 1.00 84.88 175 VAL A O 1
ATOM 1348 N N . ASN A 1 176 ? 10.879 7.916 -21.196 1.00 85.62 176 ASN A N 1
ATOM 1349 C CA . ASN A 1 176 ? 9.772 7.228 -21.872 1.00 85.62 176 ASN A CA 1
ATOM 1350 C C . ASN A 1 176 ? 9.432 5.882 -21.217 1.00 85.62 176 ASN A C 1
ATOM 1352 O O . ASN A 1 176 ? 8.265 5.574 -20.973 1.00 85.62 176 ASN A O 1
ATOM 1356 N N . ILE A 1 177 ? 10.448 5.093 -20.857 1.00 85.94 177 ILE A N 1
ATOM 1357 C CA . ILE A 1 177 ? 10.240 3.840 -20.119 1.00 85.94 177 ILE A CA 1
ATOM 1358 C C . ILE A 1 177 ? 9.730 4.135 -18.701 1.00 85.94 177 ILE A C 1
ATOM 1360 O O . ILE A 1 177 ? 8.866 3.423 -18.188 1.00 85.94 177 ILE A O 1
ATOM 1364 N N . SER A 1 178 ? 10.188 5.217 -18.073 1.00 87.25 178 SER A N 1
ATOM 1365 C CA . SER A 1 178 ? 9.744 5.577 -16.727 1.00 87.25 178 SER A CA 1
ATOM 1366 C C . SER A 1 178 ? 8.249 5.902 -16.667 1.00 87.25 178 SER A C 1
A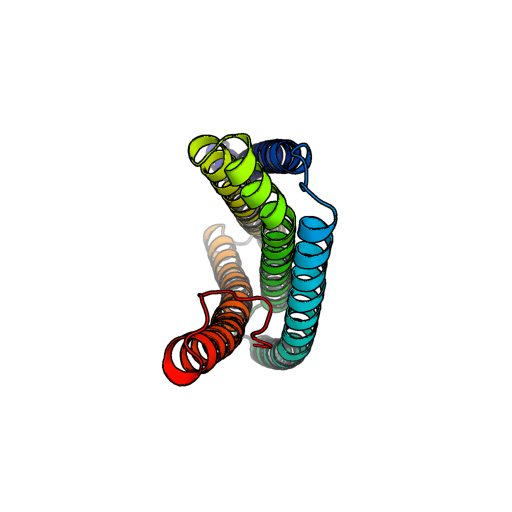TOM 1368 O O . SER A 1 178 ? 7.544 5.466 -15.759 1.00 87.25 178 SER A O 1
ATOM 1370 N N . VAL A 1 179 ? 7.720 6.573 -17.692 1.00 88.62 179 VAL A N 1
ATOM 1371 C CA . VAL A 1 179 ? 6.279 6.835 -17.814 1.00 88.62 179 VAL A CA 1
ATOM 1372 C C . VAL A 1 179 ? 5.473 5.530 -17.806 1.00 88.62 179 VAL A C 1
ATOM 1374 O O . VAL A 1 179 ? 4.430 5.454 -17.160 1.00 88.62 179 VAL A O 1
ATOM 1377 N N . THR A 1 180 ? 5.974 4.462 -18.436 1.00 88.06 180 THR A N 1
ATOM 1378 C CA . THR A 1 180 ? 5.252 3.178 -18.488 1.00 88.06 180 THR A CA 1
ATOM 1379 C C . THR A 1 180 ? 5.130 2.485 -17.131 1.00 88.06 180 THR A C 1
ATOM 1381 O O . THR A 1 180 ? 4.084 1.893 -16.856 1.00 88.06 180 THR A O 1
ATOM 1384 N N . PHE A 1 181 ? 6.111 2.622 -16.227 1.00 88.62 181 PHE A N 1
ATOM 1385 C CA . PHE A 1 181 ? 5.912 2.130 -14.860 1.00 88.62 181 PHE A CA 1
ATOM 1386 C C . PHE A 1 181 ? 4.912 2.973 -14.069 1.00 88.62 181 PHE A C 1
ATOM 1388 O O . PHE A 1 181 ? 4.159 2.416 -13.270 1.00 88.62 181 PHE A O 1
ATOM 1395 N N . VAL A 1 182 ? 4.885 4.298 -14.276 1.00 91.31 182 VAL A N 1
ATOM 1396 C CA . VAL A 1 182 ? 3.935 5.197 -13.594 1.00 91.31 182 VAL A CA 1
ATOM 1397 C C . VAL A 1 182 ? 2.511 4.847 -14.009 1.00 91.31 182 VAL A C 1
ATOM 1399 O O . VAL A 1 182 ? 1.620 4.791 -13.159 1.00 91.31 182 VAL A O 1
ATOM 1402 N N . ILE A 1 183 ? 2.309 4.540 -15.293 1.00 91.75 183 ILE A N 1
ATOM 1403 C CA . ILE A 1 183 ? 1.035 4.041 -15.818 1.00 91.75 183 ILE A CA 1
ATOM 1404 C C . ILE A 1 183 ? 0.642 2.740 -15.108 1.00 91.75 183 ILE A C 1
ATOM 1406 O O . ILE A 1 183 ? -0.476 2.644 -14.608 1.00 91.75 183 ILE A O 1
ATOM 1410 N N . GLY A 1 184 ? 1.555 1.770 -14.984 1.00 91.38 184 GLY A N 1
ATOM 1411 C CA . GLY A 1 184 ? 1.285 0.510 -14.277 1.00 91.38 184 GLY A CA 1
ATOM 1412 C C . GLY A 1 184 ? 0.909 0.701 -12.806 1.00 91.38 184 GLY A C 1
ATOM 1413 O O . GLY A 1 184 ? -0.085 0.143 -12.335 1.00 91.38 184 GLY A O 1
ATOM 1414 N N . ALA A 1 185 ? 1.650 1.544 -12.086 1.00 92.00 185 ALA A N 1
ATOM 1415 C CA . ALA A 1 185 ? 1.373 1.846 -10.684 1.00 92.00 185 ALA A CA 1
ATOM 1416 C C . ALA A 1 185 ? 0.025 2.565 -10.492 1.00 92.00 185 ALA A C 1
ATOM 1418 O O . ALA A 1 185 ? -0.743 2.212 -9.590 1.00 92.00 185 ALA A O 1
ATOM 1419 N N . SER A 1 186 ? -0.278 3.535 -11.361 1.00 92.69 186 SER A N 1
ATOM 1420 C CA . SER A 1 186 ? -1.527 4.308 -11.338 1.00 92.69 186 SER A CA 1
ATOM 1421 C C . SER A 1 186 ? -2.734 3.449 -11.697 1.00 92.69 186 SER A C 1
ATOM 1423 O O . SER A 1 186 ? -3.790 3.589 -11.086 1.00 92.69 186 SER A O 1
ATOM 1425 N N . PHE A 1 187 ? -2.573 2.517 -12.638 1.00 91.62 187 PHE A N 1
ATOM 1426 C CA . PHE A 1 187 ? -3.614 1.565 -13.004 1.00 91.62 187 PHE A CA 1
ATOM 1427 C C . PHE A 1 187 ? -3.998 0.680 -11.814 1.00 91.62 187 PHE A C 1
ATOM 1429 O O . PHE A 1 187 ? -5.174 0.580 -11.471 1.00 91.62 187 PHE A O 1
ATOM 1436 N N . ALA A 1 188 ? -3.013 0.108 -11.112 1.00 91.56 188 ALA A N 1
ATOM 1437 C CA . ALA A 1 188 ? -3.294 -0.651 -9.896 1.00 91.56 188 ALA A CA 1
ATOM 1438 C C . ALA A 1 188 ? -3.979 0.195 -8.815 1.00 91.56 188 ALA A C 1
ATOM 1440 O O . ALA A 1 188 ? -4.968 -0.243 -8.225 1.00 91.56 188 ALA A O 1
ATOM 1441 N N . ALA A 1 189 ? -3.498 1.421 -8.592 1.00 92.06 189 ALA A N 1
ATOM 1442 C CA . ALA A 1 189 ? -4.085 2.332 -7.615 1.00 92.06 189 ALA A CA 1
ATOM 1443 C C . ALA A 1 189 ? -5.541 2.690 -7.956 1.00 92.06 189 ALA A C 1
ATOM 1445 O O . ALA A 1 189 ? -6.387 2.728 -7.062 1.00 92.06 189 ALA A O 1
ATOM 1446 N N . PHE A 1 190 ? -5.851 2.901 -9.238 1.00 92.06 190 PHE A N 1
ATOM 1447 C CA . PHE A 1 190 ? -7.205 3.176 -9.710 1.00 92.06 190 PHE A CA 1
ATOM 1448 C C . PHE A 1 190 ? -8.163 2.029 -9.378 1.00 92.06 190 PHE A C 1
ATOM 1450 O O . PHE A 1 190 ? -9.204 2.261 -8.765 1.00 92.06 190 PHE A O 1
ATOM 1457 N N . PHE A 1 191 ? -7.803 0.787 -9.713 1.00 90.81 191 PHE A N 1
ATOM 1458 C CA . PHE A 1 191 ? -8.658 -0.367 -9.423 1.00 90.81 191 PHE A CA 1
ATOM 1459 C C . PHE A 1 191 ? -8.832 -0.593 -7.926 1.00 90.81 191 PHE A C 1
ATOM 1461 O O . PHE A 1 191 ? -9.960 -0.805 -7.483 1.00 90.81 191 PHE A O 1
ATOM 1468 N N . MET A 1 192 ? -7.751 -0.505 -7.146 1.00 90.88 192 MET A N 1
ATOM 1469 C CA . MET A 1 192 ? -7.812 -0.668 -5.693 1.00 90.88 192 MET A CA 1
ATOM 1470 C C . MET A 1 192 ? -8.701 0.384 -5.033 1.00 90.88 192 MET A C 1
ATOM 1472 O O . MET A 1 192 ? -9.550 0.040 -4.212 1.00 90.88 192 MET A O 1
ATOM 1476 N N . ARG A 1 193 ? -8.565 1.6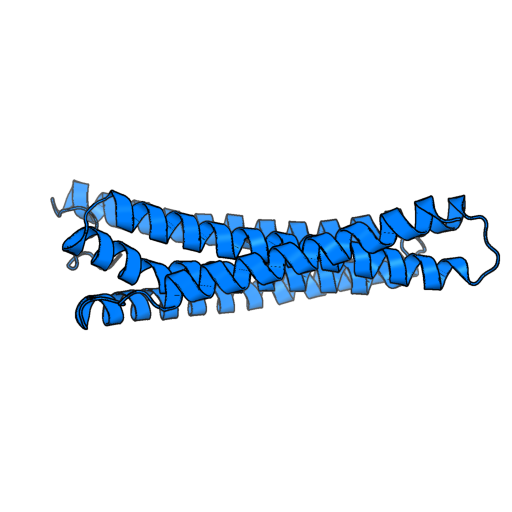54 -5.427 1.00 91.62 193 ARG A N 1
ATOM 1477 C CA . ARG A 1 193 ? -9.333 2.757 -4.843 1.00 91.62 193 ARG A CA 1
ATOM 1478 C C . ARG A 1 193 ? -10.798 2.731 -5.262 1.00 91.62 193 ARG A C 1
ATOM 1480 O O . ARG A 1 193 ? -11.665 2.873 -4.407 1.00 91.62 193 ARG A O 1
ATOM 1487 N N . THR A 1 194 ? -11.077 2.538 -6.548 1.00 92.06 194 THR A N 1
ATOM 1488 C CA . THR A 1 194 ? -12.451 2.522 -7.068 1.00 92.06 194 THR A CA 1
ATOM 1489 C C . THR A 1 194 ? -13.185 1.266 -6.615 1.00 92.06 194 THR A C 1
ATOM 1491 O O . THR A 1 194 ? -14.277 1.362 -6.066 1.00 92.06 194 THR A O 1
ATOM 1494 N N . GLY A 1 195 ? -12.569 0.090 -6.764 1.00 90.62 195 GLY A N 1
ATOM 1495 C CA . GLY A 1 195 ? -13.164 -1.165 -6.312 1.00 90.62 195 GLY A CA 1
ATOM 1496 C C . GLY A 1 195 ? -13.389 -1.173 -4.803 1.00 90.62 195 GLY A C 1
ATOM 1497 O O . GLY A 1 195 ? -14.488 -1.502 -4.353 1.00 90.62 195 GLY A O 1
ATOM 1498 N N . GLY A 1 196 ? -12.374 -0.777 -4.026 1.00 89.94 196 GLY A N 1
ATOM 1499 C CA . GLY A 1 196 ? -12.472 -0.718 -2.569 1.00 89.94 196 GLY A CA 1
ATOM 1500 C C . GLY A 1 196 ? -13.504 0.308 -2.109 1.00 89.94 196 GLY A C 1
ATOM 1501 O O . GLY A 1 196 ? -14.273 0.025 -1.200 1.00 89.94 196 GLY A O 1
ATOM 1502 N N . GLY A 1 197 ? -13.576 1.462 -2.778 1.00 91.31 197 GLY A N 1
ATOM 1503 C CA . GLY A 1 197 ? -14.568 2.499 -2.499 1.00 91.31 197 GLY A CA 1
ATOM 1504 C C . GLY A 1 197 ? -16.003 2.048 -2.762 1.00 91.31 197 GLY A C 1
ATOM 1505 O O . GLY A 1 197 ? -16.878 2.346 -1.958 1.00 91.31 197 GLY A O 1
ATOM 1506 N N . ILE A 1 198 ? -16.248 1.294 -3.839 1.00 93.38 198 ILE A N 1
ATOM 1507 C CA . ILE A 1 198 ? -17.568 0.702 -4.107 1.00 93.38 198 ILE A CA 1
ATOM 1508 C C . ILE A 1 198 ? -17.925 -0.306 -3.011 1.00 93.38 198 ILE A C 1
ATOM 1510 O O . ILE A 1 198 ? -19.032 -0.259 -2.482 1.00 93.38 198 ILE A O 1
ATOM 1514 N N . PHE A 1 199 ? -16.987 -1.186 -2.643 1.00 92.06 199 PHE A N 1
ATOM 1515 C CA . PHE A 1 199 ? -17.207 -2.196 -1.607 1.00 92.06 199 PHE A CA 1
ATOM 1516 C C . PHE A 1 199 ? -17.562 -1.562 -0.258 1.00 92.06 199 PHE A C 1
ATOM 1518 O O . PHE A 1 199 ? -18.573 -1.917 0.342 1.00 92.06 199 PHE A O 1
ATOM 1525 N N . THR A 1 200 ? -16.768 -0.590 0.199 1.00 91.94 200 THR A N 1
ATOM 1526 C CA . THR A 1 200 ? -16.997 0.044 1.500 1.00 91.94 200 THR A CA 1
ATOM 1527 C C . THR A 1 200 ? -18.247 0.905 1.501 1.00 91.94 200 THR A C 1
ATOM 1529 O O . THR A 1 200 ? -18.997 0.851 2.464 1.00 91.94 200 THR A O 1
ATOM 1532 N N . LYS A 1 201 ? -18.523 1.659 0.429 1.00 92.81 201 LYS A N 1
ATOM 1533 C CA . LYS A 1 201 ? -19.712 2.519 0.377 1.00 92.81 201 LYS A CA 1
ATOM 1534 C C . LYS A 1 201 ? -21.015 1.742 0.259 1.00 92.81 201 LYS A C 1
ATOM 1536 O O . LYS A 1 201 ? -22.013 2.183 0.815 1.00 92.81 201 LYS A O 1
ATOM 1541 N N . ALA A 1 202 ? -21.016 0.603 -0.432 1.00 91.19 202 ALA A N 1
ATOM 1542 C CA . ALA A 1 202 ? -22.189 -0.263 -0.481 1.00 91.19 202 ALA A CA 1
ATOM 1543 C C . ALA A 1 202 ? -22.526 -0.836 0.906 1.00 91.19 202 ALA A C 1
ATOM 1545 O O . ALA A 1 202 ? -23.692 -0.820 1.293 1.00 91.19 202 ALA A O 1
ATOM 1546 N N . ALA A 1 203 ? -21.512 -1.282 1.659 1.00 91.19 203 ALA A N 1
ATOM 1547 C CA . ALA A 1 203 ? -21.690 -1.770 3.027 1.00 91.19 203 ALA A CA 1
ATOM 1548 C C . ALA A 1 203 ? -22.153 -0.652 3.977 1.00 91.19 203 ALA A C 1
ATOM 1550 O O . ALA A 1 203 ? -23.170 -0.801 4.641 1.00 91.19 203 ALA A O 1
ATOM 1551 N N . ASP A 1 204 ? -21.468 0.495 3.951 1.00 91.12 204 ASP A N 1
ATOM 1552 C CA . ASP A 1 204 ? -21.755 1.688 4.764 1.00 91.12 204 ASP A CA 1
ATOM 1553 C C . ASP A 1 204 ? -23.205 2.167 4.578 1.00 91.12 204 ASP A C 1
ATOM 1555 O O . ASP A 1 204 ? -23.963 2.280 5.537 1.00 91.12 204 ASP A O 1
ATOM 1559 N N . MET A 1 205 ? -23.654 2.340 3.327 1.00 90.12 205 MET A N 1
ATOM 1560 C CA . MET A 1 205 ? -25.034 2.760 3.058 1.00 90.12 205 MET A CA 1
ATOM 1561 C C . MET A 1 205 ? -26.070 1.712 3.475 1.00 90.12 205 MET A C 1
ATOM 1563 O O . MET A 1 205 ? -27.132 2.082 3.970 1.00 90.12 205 MET A O 1
ATOM 1567 N N . GLY A 1 206 ? -25.791 0.420 3.280 1.00 89.06 206 GLY A N 1
ATOM 1568 C CA . GLY A 1 206 ? -26.704 -0.649 3.689 1.00 89.06 206 GLY A CA 1
ATOM 1569 C C . GLY A 1 206 ? -26.845 -0.740 5.209 1.00 89.06 206 GLY A C 1
ATOM 1570 O O . GLY A 1 206 ? -27.965 -0.793 5.723 1.00 89.06 206 GLY A O 1
ATOM 1571 N N . ALA A 1 207 ? -25.716 -0.702 5.919 1.00 88.50 207 ALA A N 1
ATOM 1572 C CA . ALA A 1 207 ? -25.665 -0.772 7.371 1.00 88.50 207 ALA A CA 1
ATOM 1573 C C . ALA A 1 207 ? -26.363 0.431 8.015 1.00 88.50 207 ALA A C 1
ATOM 1575 O O . ALA A 1 207 ? -27.202 0.253 8.902 1.00 88.50 207 ALA A O 1
ATOM 1576 N N . ASP A 1 208 ? -26.078 1.639 7.533 1.00 90.00 208 ASP A N 1
ATOM 1577 C CA . ASP A 1 208 ? -26.642 2.862 8.091 1.00 90.00 208 ASP A CA 1
ATOM 1578 C C . ASP A 1 208 ? -28.133 3.004 7.811 1.00 90.00 208 ASP A C 1
ATOM 1580 O O . ASP A 1 208 ? -28.892 3.384 8.704 1.00 90.00 208 ASP A O 1
ATOM 1584 N N . TYR A 1 209 ? -28.576 2.681 6.596 1.00 88.00 209 TYR A N 1
ATOM 1585 C CA . TYR A 1 209 ? -29.978 2.845 6.231 1.00 88.00 209 TYR A CA 1
ATOM 1586 C C . TYR A 1 209 ? -30.871 1.858 6.993 1.00 88.00 209 TYR A C 1
ATOM 1588 O O . TYR A 1 209 ? -31.772 2.265 7.727 1.00 88.00 209 TYR A O 1
ATOM 1596 N N . VAL A 1 210 ? -30.578 0.560 6.904 1.00 88.12 210 VAL A N 1
ATOM 1597 C CA . VAL A 1 210 ? -31.403 -0.472 7.552 1.00 88.12 210 VAL A CA 1
ATOM 1598 C C . VAL A 1 210 ? -31.238 -0.436 9.074 1.00 88.12 210 VAL A C 1
ATOM 1600 O O . VAL A 1 210 ? -32.208 -0.574 9.824 1.00 88.12 210 VAL A O 1
ATOM 1603 N N . GLY A 1 211 ? -30.012 -0.218 9.555 1.00 85.19 211 GLY A N 1
ATOM 1604 C CA . GLY A 1 211 ? -29.706 -0.186 10.980 1.00 85.19 211 GLY A CA 1
ATOM 1605 C C . GLY A 1 211 ? -30.286 1.043 11.673 1.00 85.19 211 GLY A C 1
ATOM 1606 O O . GLY A 1 211 ? -31.085 0.901 12.600 1.00 85.19 211 GLY A O 1
ATOM 1607 N N . LYS A 1 212 ? -29.901 2.246 11.230 1.00 85.19 212 LYS A N 1
ATOM 1608 C CA . LYS A 1 212 ? -30.251 3.497 11.921 1.00 85.19 212 LYS A CA 1
ATOM 1609 C C . LYS A 1 212 ? -31.655 3.976 11.562 1.00 85.19 212 LYS A C 1
ATOM 1611 O O . LYS A 1 212 ? -32.404 4.354 12.459 1.00 85.19 212 LYS A O 1
ATOM 1616 N N . VAL A 1 213 ? -32.002 3.988 10.271 1.00 85.81 213 VAL A N 1
ATOM 1617 C CA . VAL A 1 213 ? -33.243 4.624 9.791 1.00 85.81 213 VAL A CA 1
ATOM 1618 C C . VAL A 1 213 ? -34.444 3.700 9.960 1.00 85.81 213 VAL A C 1
ATOM 1620 O O . VAL A 1 213 ? -35.464 4.135 10.486 1.00 85.81 213 VAL A O 1
ATOM 1623 N N . GLU A 1 214 ? -34.331 2.435 9.552 1.00 86.62 214 GLU A N 1
ATOM 1624 C CA . GLU A 1 214 ? -35.464 1.500 9.615 1.00 86.62 214 GLU A CA 1
ATOM 1625 C C . GLU A 1 214 ? -35.597 0.824 10.985 1.00 86.62 214 GLU A C 1
ATOM 1627 O O . GLU A 1 214 ? -36.695 0.743 11.536 1.00 86.62 214 GLU A O 1
ATOM 1632 N N . SER A 1 215 ? -34.484 0.349 11.553 1.00 85.94 215 SER A N 1
ATOM 1633 C CA . SER A 1 215 ? -34.499 -0.474 12.773 1.00 85.94 215 SER A CA 1
ATOM 1634 C C . SER A 1 215 ? -34.243 0.310 14.066 1.00 85.94 215 SER A C 1
ATOM 1636 O O . SER A 1 215 ? -34.364 -0.254 15.155 1.00 85.94 215 SER A O 1
ATOM 1638 N N . GLY A 1 216 ? -33.861 1.590 13.976 1.00 86.25 216 GLY A N 1
ATOM 1639 C CA . GLY A 1 216 ? -33.550 2.436 15.136 1.00 86.25 216 GLY A CA 1
ATOM 1640 C C . GLY A 1 216 ? -32.360 1.950 15.979 1.00 86.25 216 GLY A C 1
ATOM 1641 O O . GLY A 1 216 ? -32.258 2.281 17.163 1.00 86.25 216 GLY A O 1
ATOM 1642 N N . LEU A 1 217 ? -31.479 1.127 15.405 1.00 86.69 217 LEU A N 1
ATOM 1643 C CA . LEU A 1 217 ? -30.263 0.650 16.058 1.00 86.69 217 LEU A CA 1
ATOM 1644 C C . LEU A 1 217 ? -29.218 1.767 16.137 1.00 86.69 217 LEU A C 1
ATOM 1646 O O . LEU A 1 217 ? -29.238 2.738 15.378 1.00 86.69 217 LEU A O 1
ATOM 1650 N N . LYS A 1 218 ? -28.274 1.617 17.073 1.00 85.44 218 LYS A N 1
ATOM 1651 C CA . LYS A 1 218 ? -27.100 2.491 17.121 1.00 85.44 218 LYS A CA 1
ATOM 1652 C C . LYS A 1 218 ? -26.176 2.193 15.939 1.00 85.44 218 LYS A C 1
ATOM 1654 O O . LYS A 1 218 ? -26.180 1.095 15.390 1.00 85.44 218 LYS A O 1
ATOM 1659 N N . GLU A 1 219 ? -25.372 3.184 15.583 1.00 86.00 219 GLU A N 1
ATOM 1660 C CA . GLU A 1 219 ? -24.265 3.021 14.642 1.00 86.00 219 GLU A CA 1
ATOM 1661 C C . GLU A 1 219 ? -23.318 1.900 15.090 1.00 86.00 219 GLU A C 1
ATOM 1663 O O . GLU A 1 219 ? -23.034 1.787 16.286 1.00 86.00 219 GLU A O 1
ATOM 1668 N N . ASP A 1 220 ? -22.871 1.075 14.139 1.00 85.94 220 ASP A N 1
ATOM 1669 C CA . ASP A 1 220 ? -21.992 -0.083 14.360 1.00 85.94 220 ASP A CA 1
ATOM 1670 C C . ASP A 1 220 ? -22.510 -1.106 15.400 1.00 85.94 220 ASP A C 1
ATOM 1672 O O . ASP A 1 220 ? -21.735 -1.764 16.104 1.00 85.94 220 ASP A O 1
ATOM 1676 N N . ASP A 1 221 ? -23.835 -1.255 15.536 1.00 87.25 221 ASP A N 1
ATOM 1677 C CA . ASP A 1 221 ? -24.427 -2.244 16.443 1.00 87.25 221 ASP A CA 1
ATOM 1678 C C . ASP A 1 221 ? -24.144 -3.680 15.968 1.00 87.25 221 ASP A C 1
ATOM 1680 O O . ASP A 1 221 ? -24.395 -4.036 14.820 1.00 87.25 221 ASP A O 1
ATOM 1684 N N . TYR A 1 222 ? -23.691 -4.541 16.884 1.00 84.50 222 TYR A N 1
ATOM 1685 C CA . TYR A 1 222 ? -23.333 -5.941 16.610 1.00 84.50 222 TYR A CA 1
ATOM 1686 C C . TYR A 1 222 ? -24.483 -6.805 16.064 1.00 84.50 222 TYR A C 1
ATOM 1688 O O . TYR A 1 222 ? -24.242 -7.930 15.627 1.00 84.50 222 TYR A O 1
ATOM 1696 N N . ARG A 1 223 ? -25.731 -6.330 16.163 1.00 86.69 223 ARG A N 1
ATOM 1697 C CA . ARG A 1 223 ? -26.923 -6.991 15.615 1.00 86.69 223 ARG A CA 1
ATOM 1698 C C . ARG A 1 223 ? -27.111 -6.724 14.124 1.00 86.69 223 ARG A C 1
ATOM 1700 O O . ARG A 1 223 ? -27.868 -7.454 13.490 1.00 86.69 223 ARG A O 1
ATOM 1707 N N . ASN A 1 224 ? -26.458 -5.697 13.581 1.00 86.19 224 ASN A N 1
ATOM 1708 C CA . ASN A 1 224 ? -26.487 -5.402 12.159 1.00 86.19 224 ASN A CA 1
ATOM 1709 C C . ASN A 1 224 ? -25.546 -6.370 11.415 1.00 86.19 224 ASN A C 1
ATOM 1711 O O . ASN A 1 224 ? -24.368 -6.443 11.764 1.00 86.19 224 ASN A O 1
ATOM 1715 N N . PRO A 1 225 ? -26.042 -7.155 10.442 1.00 83.12 225 PRO A N 1
ATOM 1716 C CA . PRO A 1 225 ? -25.214 -8.110 9.706 1.00 83.12 225 PRO A CA 1
ATOM 1717 C C . PRO A 1 225 ? -24.373 -7.479 8.586 1.00 83.12 225 PRO A C 1
ATOM 1719 O O . PRO A 1 225 ? -23.533 -8.184 8.021 1.00 83.12 225 PRO A O 1
ATOM 1722 N N . ALA A 1 226 ? -24.657 -6.225 8.217 1.00 68.62 226 ALA A N 1
ATOM 1723 C CA . ALA A 1 226 ? -23.997 -5.502 7.130 1.00 68.62 226 ALA A CA 1
ATOM 1724 C C . ALA A 1 226 ? -22.626 -4.938 7.530 1.00 68.62 226 ALA A C 1
ATOM 1726 O O . ALA A 1 226 ? -22.447 -4.592 8.719 1.00 68.62 226 ALA A O 1
#

Foldseek 3Di:
DVVVVCVLCVLVVLLVVLLVLLVVLLVVLLPFDLADPVSVVVLVVQLVVVVVLLVVLVVVVVVVLVVVLVVVVVCVVVVNAPPLLSVLLVVLLVLLSVLVNVLSVLQSSNPSRLVNCCVPPNDPVSVVSVVSSNSSSVSNVSSSVSVSLSVLLVVQLVVQVPPVDDSVVSVVNSVRSNVSSVVSSVVNVVSCCVVVVVVVVVVVCVQCCCACPVVVHDPPDPPRPD

Organism: NCBI:txid412755

Secondary structure (DSSP, 8-state):
-HHHHHHHHHHHHHHHHHHHHHHHHHHHHHTS---SHHHHHHHHHHHHHHHHHHHHHHHHHHHHHHHHHHHHHHHHHTTSS-TTHHHHHHHHHHHHHHHHHHHHHHHHHHHHHHHHHHHHHHHHHHHHHHHHHHHHHHHHHHHHHHHHHHHHHHHHHHHHGGG---HHHHHHHHHHHHHHHHHHHHHHHHHHHHHHHHHHHHHHHHHHIIIIIIS-PPTT-TT---

Radius of gyration: 22.32 Å; chains: 1; bounding box: 66×29×63 Å

Sequence (226 aa):
MSSLLLLRIIPFIGSGISLILAIIFSALVTKKSRGSRRMEEISNAIFVGSRAYLNQQAKIMLIFFAVLVALLGIMVKFGYLYFASIPAFATGMGFSILIGYVGMWISTTSNARVTHAAKEKGLGEAMNIAITAASASGLLLAVVVLFYTAFWFNILFWWYGRGGVSQIETLHNVVNISVTFVIGASFAAFFMRTGGGIFTKAADMGADYVGKVESGLKEDDYRNPA

InterPro domains:
  IPR004131 Pyrophosphate-energised proton pump [PF03030] (17-226)
  IPR004131 Pyrophosphate-energised proton pump [PTHR31998] (31-226)

pLDDT: mean 88.39, std 7.04, range [48.66, 95.06]